Protein AF-A0A7X2MWB9-F1 (afdb_monomer_lite)

pLDDT: mean 79.35, std 17.2, range [29.02, 97.25]

Radius of gyration: 23.03 Å; chains: 1; bounding box: 52×66×53 Å

Foldseek 3Di:
DAADDPVPDQADLVQLPLFDLVLCVVQLKDFGDADPQETEIEHQDPPPVVSQVVSCVSRVGHYDYHYDHSVRSCVQNDKDKDWDWDDDPNFIKIWIWIWGRDSPGTDTDIDIDGPPDDDDPDPDDDDDDDDDLWFLVVLVVCVVVVDQLLCSLVVDQKGKDKDKFFFFDPVQKDKDWDDLVRCVLLVHDSPDTAIWIFGCADPVVNGPRTDDIDMQMFMFGSDPVLSVCSNVVHDSVVSVVVRVVVPTDTSLNSVSVCRSVRGHHPVRSCVSVVVVVD

Structure (mmCIF, N/CA/C/O backbone):
data_AF-A0A7X2MWB9-F1
#
_entry.id   AF-A0A7X2MWB9-F1
#
loop_
_atom_site.group_PDB
_atom_site.id
_atom_site.type_symbol
_atom_site.label_atom_id
_atom_site.label_alt_id
_atom_site.label_comp_id
_atom_site.label_asym_id
_atom_site.label_entity_id
_atom_site.label_seq_id
_atom_site.pdbx_PDB_ins_code
_atom_site.Cartn_x
_atom_site.Cartn_y
_atom_site.Cartn_z
_atom_site.occupancy
_atom_site.B_iso_or_equiv
_atom_site.auth_seq_id
_atom_site.auth_comp_id
_atom_site.auth_asym_id
_atom_site.auth_atom_id
_atom_site.pdbx_PDB_model_num
ATOM 1 N N . MET A 1 1 ? 22.106 24.171 -24.205 1.00 64.31 1 MET A N 1
ATOM 2 C CA . MET A 1 1 ? 21.117 23.804 -23.171 1.00 64.31 1 MET A CA 1
ATOM 3 C C . MET A 1 1 ? 21.306 22.341 -22.847 1.00 64.31 1 MET A C 1
ATOM 5 O O . MET A 1 1 ? 21.599 21.574 -23.757 1.00 64.31 1 MET A O 1
ATOM 9 N N . GLU A 1 2 ? 21.206 21.983 -21.575 1.00 82.69 2 GLU A N 1
ATOM 10 C CA . GLU A 1 2 ? 21.454 20.623 -21.095 1.00 82.69 2 GLU A CA 1
ATOM 11 C C . GLU A 1 2 ? 20.164 19.787 -21.138 1.00 82.69 2 GLU A C 1
ATOM 13 O O . GLU A 1 2 ? 19.068 20.298 -20.892 1.00 82.69 2 GLU A O 1
ATOM 18 N N . GLU A 1 3 ? 20.282 18.505 -21.484 1.00 85.25 3 GLU A N 1
ATOM 19 C CA . GLU A 1 3 ? 19.171 17.547 -21.438 1.00 85.25 3 GLU A CA 1
ATOM 20 C C . GLU A 1 3 ? 19.078 16.924 -20.039 1.00 85.25 3 GLU A C 1
ATOM 22 O O . GLU A 1 3 ? 20.096 16.640 -19.406 1.00 85.25 3 GLU A O 1
ATOM 27 N N . VAL A 1 4 ? 17.856 16.691 -19.554 1.00 84.25 4 VAL A N 1
ATOM 28 C CA . VAL A 1 4 ? 17.600 16.063 -18.253 1.00 84.25 4 VAL A CA 1
ATOM 29 C C . VAL A 1 4 ? 16.614 14.900 -18.371 1.00 84.25 4 VAL A C 1
ATOM 31 O O . VAL A 1 4 ? 15.511 15.028 -18.915 1.00 84.25 4 VAL A O 1
ATOM 34 N N . ASP A 1 5 ? 16.986 13.752 -17.798 1.00 85.06 5 ASP A N 1
ATOM 35 C CA . ASP A 1 5 ? 16.075 12.620 -17.616 1.00 85.06 5 ASP A CA 1
ATOM 36 C C . ASP A 1 5 ? 15.447 12.648 -16.219 1.00 85.06 5 ASP A C 1
ATOM 38 O O . ASP A 1 5 ? 16.019 12.181 -15.231 1.00 85.06 5 ASP A O 1
ATOM 42 N N . LEU A 1 6 ? 14.215 13.151 -16.153 1.00 78.94 6 LEU A N 1
ATOM 43 C CA . LEU A 1 6 ? 13.440 13.251 -14.916 1.00 78.94 6 LEU A CA 1
ATOM 44 C C . LEU A 1 6 ? 13.193 11.897 -14.220 1.00 78.94 6 LEU A C 1
ATOM 46 O O . LEU A 1 6 ? 12.847 11.880 -13.042 1.00 78.94 6 LEU A O 1
ATOM 50 N N . ASN A 1 7 ? 13.370 10.756 -14.899 1.00 74.56 7 ASN A N 1
ATOM 51 C CA . ASN A 1 7 ? 13.168 9.439 -14.284 1.00 74.56 7 ASN A CA 1
ATOM 52 C C . ASN A 1 7 ? 14.347 8.983 -13.411 1.00 74.56 7 ASN A C 1
ATOM 54 O O . ASN A 1 7 ? 14.170 8.092 -12.577 1.00 74.56 7 ASN A O 1
ATOM 58 N N . SER A 1 8 ? 15.540 9.548 -13.617 1.00 74.69 8 SER A N 1
ATOM 59 C CA . SER A 1 8 ? 16.778 9.120 -12.954 1.00 74.69 8 SER A CA 1
ATOM 60 C C . SER A 1 8 ? 17.362 10.148 -11.987 1.00 74.69 8 SER A C 1
ATOM 62 O O . SER A 1 8 ? 18.271 9.811 -11.229 1.00 74.69 8 SER A O 1
ATOM 64 N N . ILE A 1 9 ? 16.871 11.390 -11.996 1.00 77.25 9 ILE A N 1
ATOM 65 C CA . ILE A 1 9 ? 17.397 12.442 -11.121 1.00 77.25 9 ILE A CA 1
ATOM 66 C C . ILE A 1 9 ? 16.842 12.361 -9.698 1.00 77.25 9 ILE A C 1
ATOM 68 O O . ILE A 1 9 ? 15.727 11.902 -9.444 1.00 77.25 9 ILE A O 1
ATOM 72 N N . LYS A 1 10 ? 17.625 12.889 -8.757 1.00 69.06 10 LYS A N 1
ATOM 73 C CA . LYS A 1 10 ? 17.191 13.134 -7.384 1.00 69.06 10 LYS A CA 1
ATOM 74 C C . LYS A 1 10 ? 16.729 14.586 -7.268 1.00 69.06 10 LYS A C 1
ATOM 76 O O . LYS A 1 10 ? 17.548 15.492 -7.358 1.00 69.06 10 LYS A O 1
ATOM 81 N N . PHE A 1 11 ? 15.433 14.785 -7.065 1.00 77.12 11 PHE A N 1
ATOM 82 C CA . PHE A 1 11 ? 14.839 16.112 -6.907 1.00 77.12 11 PHE A CA 1
ATOM 83 C C . PHE A 1 11 ? 15.276 16.750 -5.582 1.00 77.12 11 PHE A C 1
ATOM 85 O O . PHE A 1 11 ? 15.239 16.090 -4.535 1.00 77.12 11 PHE A O 1
ATOM 92 N N . ASP A 1 12 ? 15.659 18.029 -5.609 1.00 72.88 12 ASP A N 1
ATOM 93 C CA . ASP A 1 12 ? 15.879 18.784 -4.374 1.00 72.88 12 ASP A CA 1
ATOM 94 C C . ASP A 1 12 ? 14.530 19.148 -3.742 1.00 72.88 12 ASP A C 1
ATOM 96 O O . ASP A 1 12 ? 13.684 19.802 -4.349 1.00 72.88 12 ASP A O 1
ATOM 100 N N . ARG A 1 13 ? 14.343 18.742 -2.483 1.00 58.34 13 ARG A N 1
ATOM 101 C CA . ARG A 1 13 ? 13.108 18.939 -1.714 1.00 58.34 13 ARG A CA 1
ATOM 102 C C . ARG A 1 13 ? 12.706 20.407 -1.579 1.00 58.34 13 ARG A C 1
ATOM 104 O O . ARG A 1 13 ? 11.522 20.675 -1.406 1.00 58.34 13 ARG A O 1
ATOM 111 N N . LYS A 1 14 ? 13.658 21.344 -1.647 1.00 61.09 14 LYS A N 1
ATOM 112 C CA . LYS A 1 14 ? 13.396 22.785 -1.474 1.00 61.09 14 LYS A CA 1
ATOM 113 C C . LYS A 1 14 ? 12.724 23.439 -2.686 1.00 61.09 14 LYS A C 1
ATOM 115 O O . LYS A 1 14 ? 12.052 24.448 -2.532 1.00 61.09 14 LYS A O 1
ATOM 120 N N . VAL A 1 15 ? 12.871 22.846 -3.868 1.00 68.88 15 VAL A N 1
ATOM 121 C CA . VAL A 1 15 ? 12.412 23.387 -5.165 1.00 68.88 15 VAL A CA 1
ATOM 122 C C . VAL A 1 15 ? 10.926 23.175 -5.400 1.00 68.88 15 VAL A C 1
ATOM 124 O O . VAL A 1 15 ? 10.259 23.899 -6.132 1.00 68.88 15 VAL A O 1
ATOM 127 N N . ILE A 1 16 ? 10.431 22.120 -4.772 1.00 56.75 16 ILE A N 1
ATOM 128 C CA . ILE A 1 16 ? 9.242 21.373 -5.148 1.00 56.75 16 ILE A CA 1
ATOM 129 C C . ILE A 1 16 ? 7.942 22.155 -4.835 1.00 56.75 16 ILE A C 1
ATOM 131 O O . ILE A 1 16 ? 6.876 21.797 -5.321 1.00 56.75 16 ILE A O 1
ATOM 135 N N . GLY A 1 17 ? 8.035 23.276 -4.109 1.00 63.34 17 GLY A N 1
ATOM 136 C CA . GLY A 1 17 ? 6.946 24.242 -3.898 1.00 63.34 17 GLY A CA 1
ATOM 137 C C . GLY A 1 17 ? 7.250 25.670 -4.363 1.00 63.34 17 GLY A C 1
ATOM 138 O O . GLY A 1 17 ? 6.464 26.565 -4.070 1.00 63.34 17 GLY A O 1
ATOM 139 N N . LEU A 1 18 ? 8.380 25.901 -5.045 1.00 77.56 18 LEU A N 1
ATOM 140 C CA . LEU A 1 18 ? 8.746 27.238 -5.523 1.00 77.56 18 LEU A CA 1
ATOM 141 C C . LEU A 1 18 ? 7.916 27.643 -6.742 1.00 77.56 18 LEU A C 1
ATOM 143 O O . LEU A 1 18 ? 7.543 28.804 -6.842 1.00 77.56 18 LEU A O 1
ATOM 147 N N . VAL A 1 19 ? 7.590 26.697 -7.634 1.00 82.56 19 VAL A N 1
ATOM 148 C CA . VAL A 1 19 ? 6.782 26.952 -8.838 1.00 82.56 19 VAL A CA 1
ATOM 149 C C . VAL A 1 19 ? 5.325 26.510 -8.624 1.00 82.56 19 VAL A C 1
ATOM 151 O O . VAL A 1 19 ? 5.089 25.340 -8.313 1.00 82.56 19 VAL A O 1
ATOM 154 N N . PRO A 1 20 ? 4.331 27.399 -8.812 1.00 79.00 20 PRO A N 1
ATOM 155 C CA . PRO A 1 20 ? 2.912 27.049 -8.741 1.00 79.00 20 PRO A CA 1
ATOM 156 C C . PRO A 1 20 ? 2.469 25.984 -9.761 1.00 79.00 20 PRO A C 1
ATOM 158 O O . PRO A 1 20 ? 2.810 26.057 -10.942 1.00 79.00 20 PRO A O 1
ATOM 161 N N . GLN A 1 21 ? 1.623 25.038 -9.329 1.00 74.44 21 GLN A N 1
ATOM 162 C CA . GLN A 1 21 ? 1.159 23.907 -10.155 1.00 74.44 21 GLN A CA 1
ATOM 163 C C . GLN A 1 21 ? 0.464 24.341 -11.454 1.00 74.44 21 GLN A C 1
ATOM 165 O O . GLN A 1 21 ? 0.667 23.738 -12.500 1.00 74.44 21 GLN A O 1
ATOM 170 N N . ASN A 1 22 ? -0.322 25.416 -11.416 1.00 74.94 22 ASN A N 1
ATOM 171 C CA . ASN A 1 22 ? -1.004 25.941 -12.597 1.00 74.94 22 ASN A CA 1
ATOM 172 C C . ASN A 1 22 ? -0.027 26.401 -13.693 1.00 74.94 22 ASN A C 1
ATOM 174 O O . ASN A 1 22 ? -0.377 26.329 -14.868 1.00 74.94 22 ASN A O 1
ATOM 178 N N . LEU A 1 23 ? 1.179 26.861 -13.335 1.00 82.94 23 LEU A N 1
ATOM 179 C CA . LEU A 1 23 ? 2.224 27.203 -14.305 1.00 82.94 23 LEU A CA 1
ATOM 180 C C . LEU A 1 23 ? 2.912 25.946 -14.846 1.00 82.94 23 LEU A C 1
ATOM 182 O O . LEU A 1 23 ? 3.153 25.870 -16.049 1.00 82.94 23 LEU A O 1
ATOM 186 N N . CYS A 1 24 ? 3.147 24.946 -13.990 1.00 82.94 24 CYS A N 1
ATOM 187 C CA . CYS A 1 24 ? 3.648 23.632 -14.405 1.00 82.94 24 CYS A CA 1
ATOM 188 C C . CYS A 1 24 ? 2.727 22.977 -15.446 1.00 82.94 24 CYS A C 1
ATOM 190 O O . CYS A 1 24 ? 3.207 22.480 -16.464 1.00 82.94 24 CYS A O 1
ATOM 192 N N . ASP A 1 25 ? 1.410 23.040 -15.229 1.00 80.19 25 ASP A N 1
ATOM 193 C CA . ASP A 1 25 ? 0.406 22.482 -16.139 1.00 80.19 25 ASP A CA 1
ATOM 194 C C . ASP A 1 25 ? 0.278 23.310 -17.428 1.00 80.19 25 ASP A C 1
ATOM 196 O O . ASP A 1 25 ? 0.246 22.751 -18.523 1.00 80.19 25 ASP A O 1
ATOM 200 N N . LYS A 1 26 ? 0.228 24.648 -17.311 1.00 82.81 26 LYS A N 1
ATOM 201 C CA . LYS A 1 26 ? 0.064 25.565 -18.454 1.00 82.81 26 LYS A CA 1
ATOM 202 C C . LYS A 1 26 ? 1.232 25.480 -19.433 1.00 82.81 26 LYS A C 1
ATOM 204 O O . LYS A 1 26 ? 1.012 25.535 -20.640 1.00 82.81 26 LYS A O 1
ATOM 209 N N . TYR A 1 27 ? 2.453 25.389 -18.912 1.00 88.38 27 TYR A N 1
ATOM 210 C CA . TYR A 1 27 ? 3.671 25.439 -19.717 1.00 88.38 27 TYR A CA 1
ATOM 211 C C . TYR A 1 27 ? 4.341 24.082 -19.922 1.00 88.38 27 TYR A C 1
ATOM 213 O O . TYR A 1 27 ? 5.358 24.016 -20.607 1.00 88.38 27 TYR A O 1
ATOM 221 N N . GLU A 1 28 ? 3.767 23.010 -19.371 1.00 86.88 28 GLU A N 1
ATOM 222 C CA . GLU A 1 28 ? 4.357 21.669 -19.375 1.00 86.88 28 GLU A CA 1
ATOM 223 C C . GLU A 1 28 ? 5.817 21.712 -18.882 1.00 86.88 28 GLU A C 1
ATOM 225 O O . GLU A 1 28 ? 6.754 21.319 -19.583 1.00 86.88 28 GLU A O 1
ATOM 230 N N . VAL A 1 29 ? 6.006 22.227 -17.663 1.00 89.06 29 VAL A N 1
ATOM 231 C CA . VAL A 1 29 ? 7.324 22.389 -17.030 1.00 89.06 29 VAL A CA 1
ATOM 232 C C . VAL A 1 29 ? 7.381 21.731 -15.657 1.00 89.06 29 VAL A C 1
ATOM 234 O O . VAL A 1 29 ? 6.376 21.652 -14.955 1.00 89.06 29 VAL A O 1
ATOM 237 N N . VAL A 1 30 ? 8.564 21.257 -15.258 1.00 88.88 30 VAL A N 1
ATOM 238 C CA . VAL A 1 30 ? 8.783 20.610 -13.954 1.00 88.88 30 VAL A CA 1
ATOM 239 C C . VAL A 1 30 ? 10.080 21.122 -13.327 1.00 88.88 30 VAL A C 1
ATOM 241 O O . VAL A 1 30 ? 11.155 20.905 -13.895 1.00 88.88 30 VAL A O 1
ATOM 244 N N . PRO A 1 31 ? 10.035 21.784 -12.159 1.00 88.94 31 PRO A N 1
ATOM 245 C CA . PRO A 1 31 ? 11.245 22.232 -11.485 1.00 88.94 31 PRO A CA 1
ATOM 246 C C . PRO A 1 31 ? 11.890 21.057 -10.735 1.00 88.94 31 PRO A C 1
ATOM 248 O O . PRO A 1 31 ? 11.189 20.229 -10.148 1.00 88.94 31 PRO A O 1
ATOM 251 N N . PHE A 1 32 ? 13.222 20.951 -10.762 1.00 87.56 32 PHE A N 1
ATOM 252 C CA . PHE A 1 32 ? 13.899 19.769 -10.206 1.00 87.56 32 PHE A CA 1
ATOM 253 C C . PHE A 1 32 ? 15.096 20.034 -9.286 1.00 87.56 32 PHE A C 1
ATOM 255 O O . PHE A 1 32 ? 15.422 19.173 -8.464 1.00 87.56 32 PHE A O 1
ATOM 262 N N . ALA A 1 33 ? 15.732 21.202 -9.372 1.00 87.06 33 ALA A N 1
ATOM 263 C CA . ALA A 1 33 ? 16.839 21.598 -8.498 1.00 87.06 33 ALA A CA 1
ATOM 264 C C . ALA A 1 33 ? 16.850 23.120 -8.279 1.00 87.06 33 ALA A C 1
ATOM 266 O O . ALA A 1 33 ? 16.334 23.866 -9.111 1.00 87.06 33 ALA A O 1
ATOM 267 N N . PHE A 1 34 ? 17.401 23.573 -7.149 1.00 86.50 34 PHE A N 1
ATOM 268 C CA . PHE A 1 34 ? 17.538 24.989 -6.804 1.00 86.50 34 PHE A CA 1
ATOM 269 C C . PHE A 1 34 ? 18.953 25.203 -6.299 1.00 86.50 34 PHE A C 1
ATOM 271 O O . PHE A 1 34 ? 19.344 24.671 -5.262 1.00 86.50 34 PHE A O 1
ATOM 278 N N . GLU A 1 35 ? 19.731 25.962 -7.053 1.00 85.50 35 GLU A N 1
ATOM 279 C CA . GLU A 1 35 ? 21.139 26.208 -6.769 1.00 85.50 35 GLU A CA 1
ATOM 280 C C . GLU A 1 35 ? 21.449 27.658 -7.130 1.00 85.50 35 GLU A C 1
ATOM 282 O O . GLU A 1 35 ? 20.964 28.160 -8.137 1.00 85.50 35 GLU A O 1
ATOM 287 N N . ASN A 1 36 ? 22.256 28.336 -6.310 1.00 82.31 36 ASN A N 1
ATOM 288 C CA . ASN A 1 36 ? 22.726 29.703 -6.572 1.00 82.31 36 ASN A CA 1
ATOM 289 C C . ASN A 1 36 ? 21.617 30.735 -6.860 1.00 82.31 36 ASN A C 1
ATOM 291 O O . ASN A 1 36 ? 21.814 31.638 -7.661 1.00 82.31 36 ASN A O 1
ATOM 295 N N . ASN A 1 37 ? 20.474 30.632 -6.170 1.00 84.38 37 ASN A N 1
ATOM 296 C CA . ASN A 1 37 ? 19.305 31.500 -6.371 1.00 84.38 37 ASN A CA 1
ATOM 297 C C . ASN A 1 37 ? 18.601 31.330 -7.733 1.00 84.38 37 ASN A C 1
ATOM 299 O O . ASN A 1 37 ? 17.790 32.175 -8.120 1.00 84.38 37 ASN A O 1
ATOM 303 N N . SER A 1 38 ? 18.864 30.212 -8.415 1.00 88.44 38 SER A N 1
ATOM 304 C CA . SER A 1 38 ? 18.248 29.866 -9.690 1.00 88.44 38 SER A CA 1
ATOM 305 C C . SER A 1 38 ? 17.528 28.511 -9.607 1.00 88.44 38 SER A C 1
ATOM 307 O O . SER A 1 38 ? 18.007 27.558 -8.984 1.00 88.44 38 SER A O 1
ATOM 309 N N . ILE A 1 39 ? 16.361 28.403 -10.243 1.00 91.12 39 ILE A N 1
ATOM 310 C CA . ILE A 1 39 ? 15.582 27.166 -10.371 1.00 91.12 39 ILE A CA 1
ATOM 311 C C . ILE A 1 39 ? 15.971 26.475 -11.676 1.00 91.12 39 ILE A C 1
ATOM 313 O O . ILE A 1 39 ? 15.810 27.034 -12.760 1.00 91.12 39 ILE A O 1
ATOM 317 N N . LYS A 1 40 ? 16.420 25.221 -11.588 1.00 92.56 40 LYS A N 1
ATOM 318 C CA . LYS A 1 40 ? 16.580 24.355 -12.760 1.00 92.56 40 LYS A CA 1
ATOM 319 C C . LYS A 1 40 ? 15.216 23.786 -13.147 1.00 92.56 40 LYS A C 1
ATOM 321 O O . LYS A 1 40 ? 14.589 23.067 -12.359 1.00 92.56 40 LYS A O 1
ATOM 326 N N . LEU A 1 41 ? 14.757 24.126 -14.348 1.00 91.12 41 LEU A N 1
ATOM 327 C CA . LEU A 1 41 ? 13.408 23.851 -14.838 1.00 91.12 41 LEU A CA 1
ATOM 328 C C . LEU A 1 41 ? 13.467 22.946 -16.069 1.00 91.12 41 LEU A C 1
ATOM 330 O O . LEU A 1 41 ? 14.058 23.310 -17.079 1.00 91.12 41 LEU A O 1
ATOM 334 N N . ALA A 1 42 ? 12.851 21.769 -15.999 1.00 92.44 42 ALA A N 1
ATOM 335 C CA . ALA A 1 42 ? 12.721 20.883 -17.148 1.00 92.44 42 ALA A CA 1
ATOM 336 C C . ALA A 1 42 ? 11.525 21.299 -18.010 1.00 92.44 42 ALA A C 1
ATOM 338 O O . ALA A 1 42 ? 10.425 21.480 -17.489 1.00 92.44 42 ALA A O 1
ATOM 339 N N . MET A 1 43 ? 11.739 21.420 -19.318 1.00 92.44 43 MET A N 1
ATOM 340 C CA . MET A 1 43 ? 10.768 21.938 -20.281 1.00 92.44 43 MET A CA 1
ATOM 341 C C . MET A 1 43 ? 10.773 21.104 -21.565 1.00 92.44 43 MET A C 1
ATOM 343 O O . MET A 1 43 ? 11.808 20.565 -21.966 1.00 92.44 43 MET A O 1
ATOM 347 N N . ALA A 1 44 ? 9.612 21.007 -22.217 1.00 87.06 44 ALA A N 1
ATOM 348 C CA . ALA A 1 44 ? 9.491 20.359 -23.523 1.00 87.06 44 ALA A CA 1
ATOM 349 C C . ALA A 1 44 ? 10.087 21.221 -24.645 1.00 87.06 44 ALA A C 1
ATOM 351 O O . ALA A 1 44 ? 10.723 20.696 -25.558 1.00 87.06 44 ALA A O 1
ATOM 352 N N . ASP A 1 45 ? 9.888 22.536 -24.545 1.00 86.31 45 ASP A N 1
ATOM 353 C CA . ASP A 1 45 ? 10.451 23.539 -25.441 1.00 86.31 45 ASP A CA 1
ATOM 354 C C . ASP A 1 45 ? 11.218 24.590 -24.619 1.00 86.31 45 ASP A C 1
ATOM 356 O O . ASP A 1 45 ? 10.596 25.415 -23.944 1.00 86.31 45 ASP A O 1
ATOM 360 N N . PRO A 1 46 ? 12.561 24.573 -24.639 1.00 83.94 46 PRO A N 1
ATOM 361 C CA . PRO A 1 46 ? 13.375 25.531 -23.899 1.00 83.94 46 PRO A CA 1
ATOM 362 C C . PRO A 1 46 ? 13.433 26.918 -24.566 1.00 83.94 46 PRO A C 1
ATOM 364 O O . PRO A 1 46 ? 13.998 27.840 -23.984 1.00 83.94 46 PRO A O 1
ATOM 367 N N . LEU A 1 47 ? 12.897 27.076 -25.786 1.00 85.44 47 LEU A N 1
ATOM 368 C CA . LEU A 1 47 ? 12.793 28.367 -26.477 1.00 85.44 47 LEU A CA 1
ATOM 369 C C . LEU A 1 47 ? 11.515 29.125 -26.096 1.00 85.44 47 LEU A C 1
ATOM 371 O O . LEU A 1 47 ? 11.308 30.257 -26.537 1.00 85.44 47 LEU A O 1
ATOM 375 N N . ASN A 1 48 ? 10.661 28.527 -25.262 1.00 87.50 48 ASN A N 1
ATOM 376 C CA . ASN A 1 48 ? 9.452 29.160 -24.766 1.00 87.50 48 ASN A CA 1
ATOM 377 C C . ASN A 1 48 ? 9.783 30.213 -23.694 1.00 87.50 48 ASN A C 1
ATOM 379 O O . ASN A 1 48 ? 9.736 29.947 -22.492 1.00 87.50 48 ASN A O 1
ATOM 383 N N . ILE A 1 49 ? 10.105 31.425 -24.152 1.00 86.31 49 ILE A N 1
ATOM 384 C CA . ILE A 1 49 ? 10.467 32.559 -23.294 1.00 86.31 49 ILE A CA 1
ATOM 385 C C . ILE A 1 49 ? 9.348 32.948 -22.319 1.00 86.31 49 ILE A C 1
ATOM 387 O O . ILE A 1 49 ? 9.633 33.271 -21.174 1.00 86.31 49 ILE A O 1
ATOM 391 N N . TYR A 1 50 ? 8.075 32.808 -22.708 1.00 91.25 50 TYR A N 1
ATOM 392 C CA . TYR A 1 50 ? 6.939 33.100 -21.826 1.00 91.25 50 TYR A CA 1
ATOM 393 C C . TYR A 1 50 ? 6.884 32.170 -20.615 1.00 91.25 50 TYR A C 1
ATOM 395 O O . TYR A 1 50 ? 6.537 32.598 -19.521 1.00 91.25 50 TYR A O 1
ATOM 403 N N . ALA A 1 51 ? 7.228 30.895 -20.797 1.00 88.56 51 ALA A N 1
ATOM 404 C CA . ALA A 1 51 ? 7.265 29.939 -19.700 1.00 88.56 51 ALA A CA 1
ATOM 405 C C . ALA A 1 51 ? 8.411 30.239 -18.721 1.00 88.56 51 ALA A C 1
ATOM 407 O O . ALA A 1 51 ? 8.235 30.102 -17.513 1.00 88.56 51 ALA A O 1
ATOM 408 N N . ILE A 1 52 ? 9.565 30.671 -19.234 1.00 91.31 52 ILE A N 1
ATOM 409 C CA . ILE A 1 52 ? 10.714 31.084 -18.419 1.00 91.31 52 ILE A CA 1
ATOM 410 C C . ILE A 1 52 ? 10.366 32.358 -17.641 1.00 91.31 52 ILE A C 1
ATOM 412 O O . ILE A 1 52 ? 10.521 32.379 -16.421 1.00 91.31 52 ILE A O 1
ATOM 416 N N . ASP A 1 53 ? 9.835 33.374 -18.320 1.00 91.81 53 ASP A N 1
ATOM 417 C CA . ASP A 1 53 ? 9.515 34.674 -17.730 1.00 91.81 53 ASP A CA 1
ATOM 418 C C . ASP A 1 53 ? 8.380 34.582 -16.703 1.00 91.81 53 ASP A C 1
ATOM 420 O O . ASP A 1 53 ? 8.520 35.087 -15.590 1.00 91.81 53 ASP A O 1
ATOM 424 N N . ASP A 1 54 ? 7.277 33.892 -17.012 1.00 92.50 54 ASP A N 1
ATOM 425 C CA . ASP A 1 54 ? 6.151 33.753 -16.078 1.00 92.50 54 ASP A CA 1
ATOM 426 C C . ASP A 1 54 ? 6.561 33.009 -14.801 1.00 92.50 54 ASP A C 1
ATOM 428 O O . ASP A 1 54 ? 6.145 33.372 -13.696 1.00 92.50 54 ASP A O 1
ATOM 432 N N . VAL A 1 55 ? 7.388 31.966 -14.936 1.00 89.56 55 VAL A N 1
ATOM 433 C CA . VAL A 1 55 ? 7.914 31.226 -13.785 1.00 89.56 55 VAL A CA 1
ATOM 434 C C . VAL A 1 55 ? 8.920 32.089 -13.020 1.00 89.56 55 VAL A C 1
ATOM 436 O O . VAL A 1 55 ? 8.844 32.146 -11.793 1.00 89.56 55 VAL A O 1
ATOM 439 N N . ALA A 1 56 ? 9.806 32.824 -13.693 1.00 91.19 56 ALA A N 1
ATOM 440 C CA . ALA A 1 56 ? 10.743 33.738 -13.038 1.00 91.19 56 ALA A CA 1
ATOM 441 C C . ALA A 1 56 ? 10.011 34.824 -12.230 1.00 91.19 56 ALA A C 1
ATOM 443 O O . ALA A 1 56 ? 10.304 35.028 -11.054 1.00 91.19 56 ALA A O 1
ATOM 444 N N . ILE A 1 57 ? 9.002 35.468 -12.823 1.00 90.69 57 ILE A N 1
ATOM 445 C CA . ILE A 1 57 ? 8.192 36.516 -12.186 1.00 90.69 57 ILE A CA 1
ATOM 446 C C . ILE A 1 57 ? 7.416 35.956 -10.995 1.00 90.69 57 ILE A C 1
ATOM 448 O O . ILE A 1 57 ? 7.415 36.554 -9.920 1.00 90.69 57 ILE A O 1
ATOM 452 N N . SER A 1 58 ? 6.752 34.810 -11.170 1.00 89.62 58 SER A N 1
ATOM 453 C CA . SER A 1 58 ? 5.930 34.229 -10.108 1.00 89.62 58 SER A CA 1
ATOM 454 C C . SER A 1 58 ? 6.759 33.739 -8.926 1.00 89.62 58 SER A C 1
ATOM 456 O O . SER A 1 58 ? 6.253 33.733 -7.804 1.00 89.62 58 SER A O 1
ATOM 458 N N . THR A 1 59 ? 7.978 33.261 -9.174 1.00 85.50 59 THR A N 1
ATOM 459 C CA . THR A 1 59 ? 8.821 32.656 -8.137 1.00 85.50 59 THR A CA 1
ATOM 460 C C . THR A 1 59 ? 9.846 33.624 -7.551 1.00 85.50 59 THR A C 1
ATOM 462 O O . THR A 1 59 ? 10.285 33.425 -6.423 1.00 85.50 59 THR A O 1
ATOM 465 N N . GLY A 1 60 ? 10.201 34.688 -8.277 1.00 87.56 60 GLY A N 1
ATOM 466 C CA . GLY A 1 60 ? 11.240 35.646 -7.896 1.00 87.56 60 GLY A CA 1
ATOM 467 C C . GLY A 1 60 ? 12.672 35.134 -8.093 1.00 87.56 60 GLY A C 1
ATOM 468 O O . GLY A 1 60 ? 13.608 35.772 -7.611 1.00 87.56 60 GLY A O 1
ATOM 469 N N . PHE A 1 61 ? 12.856 33.998 -8.773 1.00 91.00 61 PHE A N 1
ATOM 470 C CA . PHE A 1 61 ? 14.157 33.363 -8.991 1.00 91.00 61 PHE A CA 1
ATOM 471 C C . PHE A 1 61 ? 14.540 33.342 -10.468 1.00 91.00 61 PHE A C 1
ATOM 473 O O . PHE A 1 61 ? 13.689 33.359 -11.356 1.00 91.00 61 PHE A O 1
ATOM 480 N N . GLU A 1 62 ? 15.842 33.258 -10.731 1.00 90.88 62 GLU A N 1
ATOM 481 C CA . GLU A 1 62 ? 16.346 33.061 -12.088 1.00 90.88 62 GLU A CA 1
ATOM 482 C C . GLU A 1 62 ? 16.049 31.630 -12.558 1.00 90.88 62 GLU A C 1
ATOM 484 O O . GLU A 1 62 ? 16.148 30.682 -11.780 1.00 90.88 62 GLU A O 1
ATOM 489 N N . ILE A 1 63 ? 15.684 31.442 -13.824 1.00 92.69 63 ILE A N 1
ATOM 490 C CA . ILE A 1 63 ? 15.302 30.129 -14.353 1.00 92.69 63 ILE A CA 1
ATOM 491 C C . ILE A 1 63 ? 16.386 29.611 -15.291 1.00 92.69 63 ILE A C 1
ATOM 493 O O . ILE A 1 63 ? 16.731 30.251 -16.280 1.00 92.69 63 ILE A O 1
ATOM 497 N N . VAL A 1 64 ? 16.890 28.412 -15.001 1.00 92.44 64 VAL A N 1
ATOM 498 C CA . VAL A 1 64 ? 17.843 27.694 -15.852 1.00 92.44 64 VAL A CA 1
ATOM 499 C C . VAL A 1 64 ? 17.086 26.583 -16.588 1.00 92.44 64 VAL A C 1
ATOM 501 O O . VAL A 1 64 ? 16.705 25.594 -15.951 1.00 92.44 64 VAL A O 1
ATOM 504 N N . PRO A 1 65 ? 16.831 26.715 -17.904 1.00 91.38 65 PRO A N 1
ATOM 505 C CA . PRO A 1 65 ? 16.036 25.747 -18.648 1.00 91.38 65 PRO A CA 1
ATOM 506 C C . PRO A 1 65 ? 16.845 24.497 -19.016 1.00 91.38 65 PRO A C 1
ATOM 508 O O . PRO A 1 65 ? 17.974 24.572 -19.508 1.00 91.38 65 PRO A O 1
ATOM 511 N N . PHE A 1 66 ? 16.218 23.339 -18.836 1.00 93.12 66 PHE A N 1
ATOM 512 C CA . PHE A 1 66 ? 16.699 22.026 -19.251 1.00 93.12 66 PHE A CA 1
ATOM 513 C C . PHE A 1 66 ? 15.685 21.371 -20.179 1.00 93.12 66 PHE A C 1
ATOM 515 O O . PHE A 1 66 ? 14.475 21.502 -19.998 1.00 93.12 66 PHE A O 1
ATOM 522 N N . ILE A 1 67 ? 16.175 20.615 -21.154 1.00 91.94 67 ILE A N 1
ATOM 523 C CA . ILE A 1 67 ? 15.323 19.952 -22.141 1.00 91.94 67 ILE A CA 1
ATOM 524 C C . ILE A 1 67 ? 14.921 18.578 -21.617 1.00 91.94 67 ILE A C 1
ATOM 526 O O . ILE A 1 67 ? 15.771 17.792 -21.202 1.00 91.94 67 ILE A O 1
ATOM 530 N N . SER A 1 68 ? 13.629 18.260 -21.667 1.00 89.69 68 SER A N 1
ATOM 531 C CA . SER A 1 68 ? 13.139 16.902 -21.437 1.00 89.69 68 SER A CA 1
ATOM 532 C C . SER A 1 68 ? 11.981 16.574 -22.373 1.00 89.69 68 SER A C 1
ATOM 534 O O . SER A 1 68 ? 11.296 17.449 -22.896 1.00 89.69 68 SER A O 1
ATOM 536 N N . LYS A 1 69 ? 11.732 15.285 -22.607 1.00 87.38 69 LYS A N 1
ATOM 537 C CA . LYS A 1 69 ? 10.655 14.862 -23.511 1.00 87.38 69 LYS A CA 1
ATOM 538 C C . LYS A 1 69 ? 9.298 15.253 -22.926 1.00 87.38 69 LYS A C 1
ATOM 540 O O . LYS A 1 69 ? 8.999 14.890 -21.789 1.00 87.38 69 LYS A O 1
ATOM 545 N N . ALA A 1 70 ? 8.425 15.851 -23.739 1.00 82.62 70 ALA A N 1
ATOM 546 C CA . ALA A 1 70 ? 7.058 16.207 -23.338 1.00 82.62 70 ALA A CA 1
ATOM 547 C C . ALA A 1 70 ? 6.294 15.019 -22.720 1.00 82.62 70 ALA A C 1
ATOM 549 O O . ALA A 1 70 ? 5.598 15.160 -21.722 1.00 82.62 70 ALA A O 1
ATOM 550 N N . SER A 1 71 ? 6.487 13.803 -23.247 1.00 77.38 71 SER A N 1
ATOM 551 C CA . SER A 1 71 ? 5.886 12.578 -22.701 1.00 77.38 71 SER A CA 1
ATOM 552 C C . SER A 1 71 ? 6.399 12.190 -21.310 1.00 77.38 71 SER A C 1
ATOM 554 O O . SER A 1 71 ? 5.725 11.455 -20.596 1.00 77.38 71 SER A O 1
ATOM 556 N N . VAL A 1 72 ? 7.621 12.595 -20.956 1.00 78.75 72 VAL A N 1
ATOM 557 C CA . VAL A 1 72 ? 8.203 12.374 -19.628 1.00 78.75 72 VAL A CA 1
ATOM 558 C C . VAL A 1 72 ? 7.649 13.422 -18.678 1.00 78.75 72 VAL A C 1
ATOM 560 O O . VAL A 1 72 ? 7.059 13.035 -17.681 1.00 78.75 72 VAL A O 1
ATOM 563 N N . ILE A 1 73 ? 7.716 14.704 -19.041 1.00 80.75 73 ILE A N 1
ATOM 564 C CA . ILE A 1 73 ? 7.134 15.819 -18.278 1.00 80.75 73 ILE A CA 1
ATOM 565 C C . ILE A 1 73 ? 5.656 15.545 -17.959 1.00 80.75 73 ILE A C 1
ATOM 567 O O . ILE A 1 73 ? 5.268 15.581 -16.794 1.00 80.75 73 ILE A O 1
ATOM 571 N N . LYS A 1 74 ? 4.857 15.128 -18.956 1.00 74.62 74 LYS A N 1
ATOM 572 C CA . LYS A 1 74 ? 3.433 14.772 -18.800 1.00 74.62 74 LYS A CA 1
ATOM 573 C C . LYS A 1 74 ? 3.150 13.723 -17.730 1.00 74.62 74 LYS A C 1
ATOM 575 O O . LYS A 1 74 ? 2.098 13.777 -17.104 1.00 74.62 74 LYS A O 1
ATOM 580 N N . LYS A 1 75 ? 4.070 12.786 -17.478 1.00 70.50 75 LYS A N 1
ATOM 581 C CA . LYS A 1 75 ? 3.905 11.777 -16.414 1.00 70.50 75 LYS A CA 1
ATOM 582 C C . LYS A 1 75 ? 3.996 12.368 -15.011 1.00 70.50 75 LYS A C 1
ATOM 584 O O . LYS A 1 75 ? 3.482 11.755 -14.083 1.00 70.50 75 LYS A O 1
ATOM 589 N N . PHE A 1 76 ? 4.671 13.502 -14.865 1.00 67.94 76 PHE A N 1
ATOM 590 C CA . PHE A 1 76 ? 4.851 14.182 -13.587 1.00 67.94 76 PHE A CA 1
ATOM 591 C C . PHE A 1 76 ? 3.787 15.266 -13.343 1.00 67.94 76 PHE A C 1
ATOM 593 O O . PHE A 1 76 ? 3.610 15.654 -12.194 1.00 67.94 76 PHE A O 1
ATOM 600 N N . ILE A 1 77 ? 3.054 15.702 -14.381 1.00 64.00 77 ILE A N 1
ATOM 601 C CA . ILE A 1 77 ? 1.969 16.702 -14.279 1.00 64.00 77 ILE A CA 1
ATOM 602 C C . ILE A 1 77 ? 0.547 16.102 -14.365 1.00 64.00 77 ILE A C 1
ATOM 604 O O . ILE A 1 77 ? -0.364 16.623 -13.730 1.00 64.00 77 ILE A O 1
ATOM 608 N N . ASN A 1 78 ? 0.320 14.990 -15.085 1.00 54.91 78 ASN A N 1
ATOM 609 C CA . ASN A 1 78 ? -1.042 14.486 -15.339 1.00 54.91 78 ASN A CA 1
ATOM 610 C C . ASN A 1 78 ? -1.553 13.449 -14.310 1.00 54.91 78 ASN A C 1
ATOM 612 O O . ASN A 1 78 ? -0.811 12.532 -13.948 1.00 54.91 78 ASN A O 1
ATOM 616 N N . PRO A 1 79 ? -2.851 13.490 -13.934 1.00 51.00 79 PRO A N 1
ATOM 617 C CA . PRO A 1 79 ? -3.519 12.437 -13.159 1.00 51.00 79 PRO A CA 1
ATOM 618 C C . PRO A 1 79 ? -3.542 11.056 -13.832 1.00 51.00 79 PRO A C 1
ATOM 620 O O . PRO A 1 79 ? -3.669 10.940 -15.050 1.00 51.00 79 PRO A O 1
ATOM 623 N N . GLN A 1 80 ? -3.488 9.999 -13.017 1.00 53.12 80 GLN A N 1
ATOM 624 C CA . GLN A 1 80 ? -3.725 8.604 -13.395 1.00 53.12 80 GLN A CA 1
ATOM 625 C C . GLN A 1 80 ? -5.091 8.135 -12.868 1.00 53.12 80 GLN A C 1
ATOM 627 O O . GLN A 1 80 ? -5.277 7.974 -11.665 1.00 53.12 80 GLN A O 1
ATOM 632 N N . ASP A 1 81 ? -6.044 7.879 -13.765 1.00 47.88 81 ASP A N 1
ATOM 633 C CA . ASP A 1 81 ? -7.399 7.429 -13.417 1.00 47.88 81 ASP A CA 1
ATOM 634 C C . ASP A 1 81 ? -7.575 5.905 -13.587 1.00 47.88 81 ASP A C 1
ATOM 636 O O . ASP A 1 81 ? -7.053 5.303 -14.527 1.00 47.88 81 ASP A O 1
ATOM 640 N N . GLY A 1 82 ? -8.353 5.267 -12.704 1.00 49.69 82 GLY A N 1
ATOM 641 C CA . GLY A 1 82 ? -8.636 3.828 -12.701 1.00 49.69 82 GLY A CA 1
ATOM 642 C C . GLY A 1 82 ? -10.030 3.474 -12.163 1.00 49.69 82 GLY A C 1
ATOM 643 O O . GLY A 1 82 ? -10.644 4.231 -11.411 1.00 49.69 82 GLY A O 1
ATOM 644 N N . ARG A 1 83 ? -10.557 2.305 -12.554 1.00 42.59 83 ARG A N 1
ATOM 645 C CA . ARG A 1 83 ? -11.848 1.765 -12.087 1.00 42.59 83 ARG A CA 1
ATOM 646 C C . ARG A 1 83 ? -11.618 0.458 -11.337 1.00 42.59 83 ARG A C 1
ATOM 648 O O . ARG A 1 83 ? -10.974 -0.443 -11.868 1.00 42.59 83 ARG A O 1
ATOM 655 N N . ILE A 1 84 ? -12.156 0.359 -10.129 1.00 51.19 84 ILE A N 1
ATOM 656 C CA . ILE A 1 84 ? -12.031 -0.797 -9.244 1.00 51.19 84 ILE A CA 1
ATOM 657 C C . ILE A 1 84 ? -13.441 -1.259 -8.887 1.00 51.19 84 ILE A C 1
ATOM 659 O O . ILE A 1 84 ? -14.184 -0.528 -8.240 1.00 51.19 84 ILE A O 1
ATOM 663 N N . ILE A 1 85 ? -13.807 -2.470 -9.300 1.00 45.53 85 ILE A N 1
ATOM 664 C CA . ILE A 1 85 ? -15.058 -3.117 -8.893 1.00 45.53 85 ILE A CA 1
ATOM 665 C C . ILE A 1 85 ? -14.686 -4.156 -7.840 1.00 45.53 85 ILE A C 1
ATOM 667 O O . ILE A 1 85 ? -13.887 -5.049 -8.123 1.00 45.53 85 ILE A O 1
ATOM 671 N N . THR A 1 86 ? -15.209 -4.016 -6.624 1.00 46.31 86 THR A N 1
ATOM 672 C CA . THR A 1 86 ? -14.906 -4.930 -5.513 1.00 46.31 86 THR A CA 1
ATOM 673 C C . THR A 1 86 ? -16.149 -5.229 -4.682 1.00 46.31 86 THR A C 1
ATOM 675 O O . THR A 1 86 ? -17.143 -4.508 -4.760 1.00 46.31 86 THR A O 1
ATOM 678 N N . ARG A 1 87 ? -16.110 -6.302 -3.890 1.00 45.81 87 ARG A N 1
ATOM 679 C CA . ARG A 1 87 ? -17.218 -6.727 -3.028 1.00 45.81 87 ARG A CA 1
ATOM 680 C C . ARG A 1 87 ? -16.896 -6.391 -1.574 1.00 45.81 87 ARG A C 1
ATOM 682 O O . ARG A 1 87 ? -15.845 -6.789 -1.081 1.00 45.81 87 ARG A O 1
ATOM 689 N N . VAL A 1 88 ? -17.784 -5.659 -0.904 1.00 47.97 88 VAL A N 1
ATOM 690 C CA . VAL A 1 88 ? -17.674 -5.328 0.526 1.00 47.97 88 VAL A CA 1
ATOM 691 C C . VAL A 1 88 ? -18.921 -5.874 1.219 1.00 47.97 88 VAL A C 1
ATOM 693 O O . VAL A 1 88 ? -20.031 -5.393 0.984 1.00 47.97 88 VAL A O 1
ATOM 696 N N . GLY A 1 89 ? -18.750 -6.930 2.019 1.00 64.69 89 GLY A N 1
ATOM 697 C CA . GLY A 1 89 ? -19.870 -7.751 2.490 1.00 64.69 89 GLY A CA 1
ATOM 698 C C . GLY A 1 89 ? -20.601 -8.419 1.318 1.00 64.69 89 GLY A C 1
ATOM 699 O O . GLY A 1 89 ? -19.965 -8.962 0.415 1.00 64.69 89 GLY A O 1
ATOM 700 N N . ASP A 1 90 ? -21.932 -8.328 1.295 1.00 53.16 90 ASP A N 1
ATOM 701 C CA . ASP A 1 90 ? -22.768 -8.885 0.217 1.00 53.16 90 ASP A CA 1
ATOM 702 C C . ASP A 1 90 ? -22.898 -7.969 -1.015 1.00 53.16 90 ASP A C 1
ATOM 704 O O . ASP A 1 90 ? -23.421 -8.385 -2.055 1.00 53.16 90 ASP A O 1
ATOM 708 N N . ASN A 1 91 ? -22.403 -6.729 -0.933 1.00 44.50 91 ASN A N 1
ATOM 709 C CA . ASN A 1 91 ? -22.648 -5.692 -1.933 1.00 44.50 91 ASN A CA 1
ATOM 710 C C . ASN A 1 91 ? -21.464 -5.497 -2.888 1.00 44.50 91 ASN A C 1
ATOM 712 O O . ASN A 1 91 ? -20.299 -5.501 -2.489 1.00 44.50 91 ASN A O 1
ATOM 716 N N . GLU A 1 92 ? -21.779 -5.295 -4.168 1.00 43.84 92 GLU A N 1
ATOM 717 C CA . GLU A 1 92 ? -20.813 -4.955 -5.215 1.00 43.84 92 GLU A CA 1
ATOM 718 C C . GLU A 1 92 ? -20.676 -3.431 -5.313 1.00 43.84 92 GLU A C 1
ATOM 720 O O . GLU A 1 92 ? -21.664 -2.719 -5.507 1.00 43.84 92 GLU A O 1
ATOM 725 N N . VAL A 1 93 ? -19.449 -2.935 -5.173 1.00 49.97 93 VAL A N 1
ATOM 726 C CA . VAL A 1 93 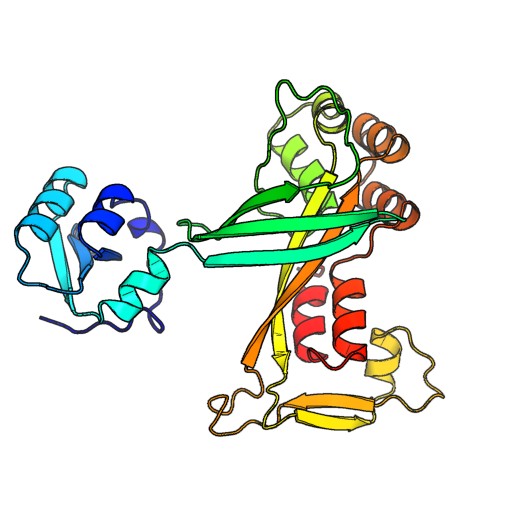? -19.126 -1.510 -5.115 1.00 49.97 93 VAL A CA 1
ATOM 727 C C . VAL A 1 93 ? -18.237 -1.140 -6.301 1.00 49.97 93 VAL A C 1
ATOM 729 O O . VAL A 1 93 ? -17.186 -1.747 -6.517 1.00 49.97 93 VAL A O 1
ATOM 732 N N . ASP A 1 94 ? -18.649 -0.125 -7.066 1.00 50.19 94 ASP A N 1
ATOM 733 C CA . ASP A 1 94 ? -17.880 0.430 -8.184 1.00 50.19 94 ASP A CA 1
ATOM 734 C C . ASP A 1 94 ? -17.166 1.703 -7.724 1.00 50.19 94 ASP A C 1
ATOM 736 O O . ASP A 1 94 ? -17.790 2.722 -7.418 1.00 50.19 94 ASP A O 1
ATOM 740 N N . MET A 1 95 ? -15.842 1.646 -7.649 1.00 50.69 95 MET A N 1
ATOM 741 C CA . MET A 1 95 ? -15.000 2.756 -7.229 1.00 50.69 95 MET A CA 1
ATOM 742 C C . MET A 1 95 ? -14.243 3.308 -8.428 1.00 50.69 95 MET A C 1
ATOM 744 O O . MET A 1 95 ? -13.496 2.600 -9.103 1.00 50.69 95 MET A O 1
ATOM 748 N N . ARG A 1 96 ? -14.388 4.608 -8.673 1.00 56.97 96 ARG A N 1
ATOM 749 C CA . ARG A 1 96 ? -13.490 5.340 -9.567 1.00 56.97 96 ARG A CA 1
ATOM 750 C C . ARG A 1 96 ? -12.412 5.994 -8.734 1.00 56.97 96 ARG A C 1
ATOM 752 O O . ARG A 1 96 ? -12.731 6.710 -7.791 1.00 56.97 96 ARG A O 1
ATOM 759 N N . VAL A 1 97 ? -11.165 5.741 -9.085 1.00 50.84 97 VAL A N 1
ATOM 760 C CA . VAL A 1 97 ? -9.995 6.261 -8.393 1.00 50.84 97 VAL A CA 1
ATOM 761 C C . VAL A 1 97 ? -9.268 7.172 -9.361 1.00 50.84 97 VAL A C 1
ATOM 763 O O . VAL A 1 97 ? -8.783 6.715 -10.388 1.00 50.84 97 VAL A O 1
ATOM 766 N N . SER A 1 98 ? -9.206 8.452 -9.032 1.00 45.84 98 SER A N 1
ATOM 767 C CA . SER A 1 98 ? -8.377 9.425 -9.727 1.00 45.84 98 SER A CA 1
ATOM 768 C C . SER A 1 98 ? -7.172 9.724 -8.863 1.00 45.84 98 SER A C 1
ATOM 770 O O . SER A 1 98 ? -7.310 10.258 -7.765 1.00 45.84 98 SER A O 1
ATOM 772 N N . ILE A 1 99 ? -5.995 9.350 -9.337 1.00 53.2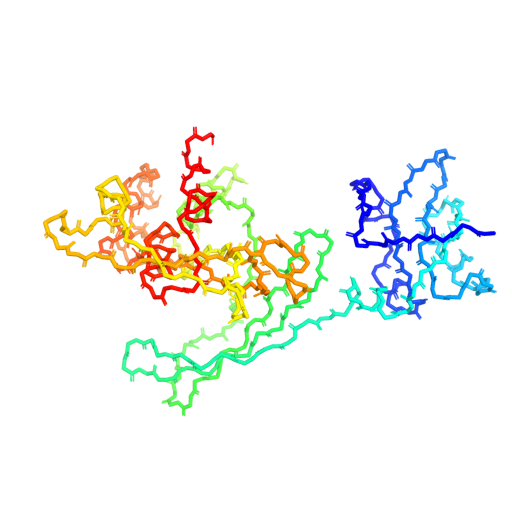2 99 ILE A N 1
ATOM 773 C CA . ILE A 1 99 ? -4.733 9.590 -8.659 1.00 53.22 99 ILE A CA 1
ATOM 774 C C . ILE A 1 99 ? -4.102 10.810 -9.307 1.00 53.22 99 ILE A C 1
ATOM 776 O O . ILE A 1 99 ? -3.471 10.723 -10.354 1.00 53.22 99 ILE A O 1
ATOM 780 N N . LEU A 1 100 ? -4.290 11.970 -8.696 1.00 50.03 100 LEU A N 1
ATOM 781 C CA . LEU A 1 100 ? -3.581 13.177 -9.090 1.00 50.03 100 LEU A CA 1
ATOM 782 C C . LEU A 1 100 ? -2.178 13.110 -8.477 1.00 50.03 100 LEU A C 1
ATOM 784 O O . LEU A 1 100 ? -2.083 13.063 -7.245 1.00 50.03 100 LEU A O 1
ATOM 788 N N . PRO A 1 101 ? -1.093 13.090 -9.273 1.00 41.59 101 PRO A N 1
ATOM 789 C CA . PRO A 1 101 ? 0.230 13.283 -8.713 1.00 41.59 101 PRO A CA 1
ATOM 790 C C . PRO A 1 101 ? 0.229 14.647 -8.030 1.00 41.59 101 PRO A C 1
ATOM 792 O O . PRO A 1 101 ? -0.117 15.665 -8.627 1.00 41.59 101 PRO A O 1
ATOM 795 N N . VAL A 1 102 ? 0.543 14.648 -6.741 1.00 47.25 102 VAL A N 1
ATOM 796 C CA . VAL A 1 102 ? 0.779 15.878 -6.002 1.00 47.25 102 VAL A CA 1
ATOM 797 C C . VAL A 1 102 ? 2.177 15.822 -5.439 1.00 47.25 102 VAL A C 1
ATOM 799 O O . VAL A 1 102 ? 2.757 14.777 -5.175 1.00 47.25 102 VAL A O 1
ATOM 802 N N . VAL A 1 103 ? 2.704 17.006 -5.243 1.00 40.72 103 VAL A N 1
ATOM 803 C CA . VAL A 1 103 ? 4.059 17.338 -4.835 1.00 40.72 103 VAL A CA 1
ATOM 804 C C . VAL A 1 103 ? 4.644 16.446 -3.706 1.00 40.72 103 VAL A C 1
ATOM 806 O O . VAL A 1 103 ? 5.839 16.159 -3.717 1.00 40.72 103 VAL A O 1
ATOM 809 N N . PHE A 1 104 ? 3.818 15.921 -2.784 1.00 32.22 104 PHE A N 1
ATOM 810 C CA . PHE A 1 104 ? 4.219 14.963 -1.731 1.00 32.22 104 PHE A CA 1
ATOM 811 C C . PHE A 1 104 ? 3.453 13.627 -1.750 1.00 32.22 104 PHE A C 1
ATOM 813 O O . PHE A 1 104 ? 3.133 13.056 -0.708 1.00 32.22 104 PHE A O 1
ATOM 820 N N . GLY A 1 105 ? 3.181 13.093 -2.937 1.00 46.31 105 GLY A N 1
ATOM 821 C CA . GLY A 1 105 ? 2.616 11.762 -3.113 1.00 46.31 105 GLY A CA 1
ATOM 822 C C . GLY A 1 105 ? 1.496 11.754 -4.136 1.00 46.31 105 GLY A C 1
ATOM 823 O O . GLY A 1 105 ? 1.624 12.240 -5.254 1.00 46.31 105 GLY A O 1
ATOM 824 N N . GLU A 1 106 ? 0.383 11.155 -3.763 1.00 47.22 106 GLU A N 1
ATOM 825 C CA . GLU A 1 106 ? -0.725 10.915 -4.668 1.00 47.22 106 GLU A CA 1
ATOM 826 C C . GLU A 1 106 ? -1.991 11.442 -3.994 1.00 47.22 106 GLU A C 1
ATOM 828 O O . GLU A 1 106 ? -2.388 10.965 -2.931 1.00 47.22 106 GLU A O 1
ATOM 833 N N . LYS A 1 107 ? -2.623 12.461 -4.584 1.00 43.47 107 LYS A N 1
ATOM 834 C CA . LYS A 1 107 ? -3.956 12.890 -4.175 1.00 43.47 107 LYS A CA 1
ATOM 835 C C . LYS A 1 107 ? -4.927 11.927 -4.822 1.00 43.47 107 LYS A C 1
ATOM 837 O O . LYS A 1 107 ? -5.229 12.013 -6.009 1.00 43.47 107 LYS A O 1
ATOM 842 N N . VAL A 1 108 ? -5.402 10.998 -4.011 1.00 48.41 108 VAL A N 1
ATOM 843 C CA . VAL A 1 108 ? -6.339 9.976 -4.445 1.00 48.41 108 VAL A CA 1
ATOM 844 C C . VAL A 1 108 ? -7.758 10.488 -4.211 1.00 48.41 108 VAL A C 1
ATOM 846 O O . VAL A 1 108 ? -8.206 10.638 -3.077 1.00 48.41 108 VAL A O 1
ATOM 849 N N . VAL A 1 109 ? -8.473 10.782 -5.292 1.00 48.66 109 VAL A N 1
ATOM 850 C CA . VAL A 1 109 ? -9.903 11.093 -5.272 1.00 48.66 109 VAL A CA 1
ATOM 851 C C . VAL A 1 109 ? -10.652 9.815 -5.609 1.00 48.66 109 VAL A C 1
ATOM 853 O O . VAL A 1 109 ? -10.611 9.344 -6.743 1.00 48.66 109 VAL A O 1
ATOM 856 N N . ILE A 1 110 ? -11.347 9.251 -4.623 1.00 54.72 110 ILE A N 1
ATOM 857 C CA . ILE A 1 110 ? -12.169 8.057 -4.821 1.00 54.72 110 ILE A CA 1
ATOM 858 C C . ILE A 1 110 ? -13.635 8.466 -4.863 1.00 54.72 110 ILE A C 1
ATOM 860 O O . ILE A 1 110 ? -14.161 9.071 -3.930 1.00 54.72 110 ILE A O 1
ATOM 864 N N . ARG A 1 111 ? -14.316 8.112 -5.951 1.00 47.50 111 ARG A N 1
ATOM 865 C CA . ARG A 1 111 ? -15.767 8.222 -6.073 1.00 47.50 111 ARG A CA 1
ATOM 866 C C . ARG A 1 111 ? -16.370 6.829 -5.994 1.00 47.50 111 ARG A C 1
ATOM 868 O O . ARG A 1 111 ? -16.166 6.015 -6.890 1.00 47.50 111 ARG A O 1
ATOM 875 N N . ILE A 1 112 ? -17.126 6.588 -4.931 1.00 53.00 112 ILE A N 1
ATOM 876 C CA . ILE A 1 112 ? -17.846 5.338 -4.700 1.00 53.00 112 ILE A CA 1
ATOM 877 C C . ILE A 1 112 ? -19.244 5.466 -5.314 1.00 53.00 112 ILE A C 1
ATOM 879 O O . ILE A 1 112 ? -20.026 6.325 -4.899 1.00 53.00 112 ILE A O 1
ATOM 883 N N . LEU A 1 113 ? -19.546 4.636 -6.313 1.00 47.81 113 LEU A N 1
ATOM 884 C CA . LEU A 1 113 ? -20.887 4.442 -6.856 1.00 47.81 113 LEU A CA 1
ATOM 885 C C . LEU A 1 113 ? -21.448 3.125 -6.317 1.00 47.81 113 LEU A C 1
ATOM 887 O O . LEU A 1 113 ? -21.042 2.039 -6.730 1.00 47.81 113 LEU A O 1
ATOM 891 N N . ASP A 1 114 ? -22.410 3.240 -5.410 1.00 51.56 114 ASP A N 1
ATOM 892 C CA . ASP A 1 114 ? -23.260 2.128 -4.998 1.00 51.56 114 ASP A CA 1
ATOM 893 C C . ASP A 1 114 ? -24.521 2.118 -5.878 1.00 51.56 114 ASP A C 1
ATOM 895 O O . ASP A 1 114 ? -25.213 3.132 -6.001 1.00 51.56 114 ASP A O 1
ATOM 899 N N . LYS A 1 115 ? -24.811 0.981 -6.519 1.00 51.50 115 LYS A N 1
ATOM 900 C CA . LYS A 1 115 ? -25.973 0.820 -7.405 1.00 51.50 115 LYS A CA 1
ATOM 901 C C . LYS A 1 115 ? -27.288 0.564 -6.654 1.00 51.50 115 LYS A C 1
ATOM 903 O O . LYS A 1 115 ? -28.327 0.585 -7.311 1.00 51.50 115 LYS A O 1
ATOM 908 N N . LYS A 1 116 ? -27.288 0.294 -5.337 1.00 45.53 116 LYS A N 1
ATOM 909 C CA . LYS A 1 116 ? -28.482 -0.237 -4.638 1.00 45.53 116 LYS A CA 1
ATOM 910 C C . LYS A 1 116 ? -28.976 0.501 -3.384 1.00 45.53 116 LYS A C 1
ATOM 912 O O . LYS A 1 116 ? -29.907 -0.003 -2.766 1.00 45.53 116 LYS A O 1
ATOM 917 N N . ASN A 1 117 ? -28.521 1.731 -3.132 1.00 49.41 117 ASN A N 1
ATOM 918 C CA . ASN A 1 117 ? -28.942 2.667 -2.064 1.00 49.41 117 ASN A CA 1
ATOM 919 C C . ASN A 1 117 ? -28.018 2.698 -0.840 1.00 49.41 117 ASN A C 1
ATOM 921 O O . ASN A 1 117 ? -28.104 1.850 0.043 1.00 49.41 117 ASN A O 1
ATOM 925 N N . TYR A 1 118 ? -27.290 3.807 -0.702 1.00 45.47 118 TYR A N 1
ATOM 926 C CA . TYR A 1 118 ? -26.657 4.208 0.550 1.00 45.47 118 TYR A CA 1
ATOM 927 C C . TYR A 1 118 ? -27.307 5.505 1.061 1.00 45.47 118 TYR A C 1
ATOM 929 O O . TYR A 1 118 ? -27.011 6.597 0.570 1.00 45.47 118 TYR A O 1
ATOM 937 N N . LYS A 1 119 ? -28.226 5.394 2.033 1.00 40.56 119 LYS A N 1
ATOM 938 C CA . LYS A 1 119 ? -28.762 6.533 2.802 1.00 40.56 119 LYS A CA 1
ATOM 939 C C . LYS A 1 119 ? -27.838 6.807 3.990 1.00 40.56 119 LYS A C 1
ATOM 941 O O . LYS A 1 119 ? -28.092 6.343 5.095 1.00 40.56 119 LYS A O 1
ATOM 946 N N . VAL A 1 120 ? -26.779 7.578 3.771 1.00 49.97 120 VAL A N 1
ATOM 947 C CA . VAL A 1 120 ? -26.099 8.289 4.864 1.00 49.97 120 VAL A CA 1
ATOM 948 C C . VAL A 1 120 ? -26.378 9.769 4.679 1.00 49.97 120 VAL A C 1
ATOM 950 O O . VAL A 1 120 ? -26.188 10.290 3.581 1.00 49.97 120 VAL A O 1
ATOM 953 N N . GLY A 1 121 ? -26.866 10.424 5.735 1.00 41.81 121 GLY A N 1
ATOM 954 C CA . GLY A 1 121 ? -27.005 11.877 5.790 1.00 41.81 121 GLY A CA 1
ATOM 955 C C . GLY A 1 121 ? -25.635 12.518 5.584 1.00 41.81 121 GLY A C 1
ATOM 956 O O . GLY A 1 121 ? -24.815 12.556 6.495 1.00 41.81 121 GLY A O 1
ATOM 957 N N . LYS A 1 122 ? -25.358 12.924 4.345 1.00 42.81 122 LYS A N 1
ATOM 958 C CA . LYS A 1 122 ? -24.124 13.568 3.898 1.00 42.81 122 LYS A CA 1
ATOM 959 C C . LYS A 1 122 ? -24.361 15.068 3.872 1.00 42.81 122 LYS A C 1
ATOM 961 O O . LYS A 1 122 ? -24.843 15.568 2.864 1.00 42.81 122 LYS A O 1
ATOM 966 N N . GLU A 1 123 ? -23.976 15.777 4.923 1.00 37.72 123 GLU A N 1
ATOM 967 C CA . GLU A 1 123 ? -23.769 17.223 4.776 1.00 37.72 123 GLU A CA 1
ATOM 968 C C . GLU A 1 123 ? -22.269 17.531 4.617 1.00 37.72 123 GLU A C 1
ATOM 970 O O . GLU A 1 123 ? -21.930 18.323 3.749 1.00 37.72 123 GLU A O 1
ATOM 975 N N . HIS A 1 124 ? -21.331 16.797 5.246 1.00 53.84 124 HIS A N 1
ATOM 976 C CA . HIS A 1 124 ? -19.883 17.005 5.026 1.00 53.84 124 HIS A CA 1
ATOM 977 C C . HIS A 1 124 ? -19.042 15.717 5.197 1.00 53.84 124 HIS A C 1
ATOM 979 O O . HIS A 1 124 ? -18.500 15.459 6.267 1.00 53.84 124 HIS A O 1
ATOM 985 N N . LEU A 1 125 ? -18.908 14.886 4.152 1.00 55.50 125 LEU A N 1
ATOM 986 C CA . LEU A 1 125 ? -17.942 13.770 4.149 1.00 55.50 125 LEU A CA 1
ATOM 987 C C . LEU A 1 125 ? -16.560 14.286 3.725 1.00 55.50 125 LEU A C 1
ATOM 989 O O . LEU A 1 125 ? -16.415 14.810 2.620 1.00 55.50 125 LEU A O 1
ATOM 993 N N . VAL A 1 126 ? -15.554 14.109 4.582 1.00 55.12 126 VAL A N 1
ATOM 994 C CA . VAL A 1 126 ? -14.190 14.609 4.362 1.00 55.12 126 VAL A CA 1
ATOM 995 C C . VAL A 1 126 ? -13.233 13.447 4.111 1.00 55.12 126 VAL A C 1
ATOM 997 O O . VAL A 1 126 ? -13.189 12.492 4.882 1.00 55.12 126 VAL A O 1
ATOM 1000 N N . PHE A 1 127 ? -12.439 13.558 3.047 1.00 73.62 127 PHE A N 1
ATOM 1001 C CA . PHE A 1 127 ? -11.297 12.686 2.785 1.00 73.62 127 PHE A CA 1
ATOM 1002 C C . PHE A 1 127 ? -10.016 13.492 2.964 1.00 73.62 127 PHE A C 1
ATOM 1004 O O . PHE A 1 127 ? -9.897 14.597 2.435 1.00 73.62 127 PHE A O 1
ATOM 1011 N N . SER A 1 128 ? -9.062 12.934 3.700 1.00 73.88 128 SER A N 1
ATOM 1012 C CA . SER A 1 128 ? -7.752 13.536 3.919 1.00 73.88 128 SER A CA 1
ATOM 1013 C C . SER A 1 128 ? -6.679 12.454 3.931 1.00 73.88 128 SER A C 1
ATOM 1015 O O . SER A 1 128 ? -6.976 11.272 4.105 1.00 73.88 128 SER A O 1
ATOM 1017 N N . THR A 1 129 ? -5.433 12.863 3.732 1.00 79.38 129 THR A N 1
ATOM 1018 C CA . THR A 1 129 ? -4.264 11.985 3.725 1.00 79.38 129 THR A CA 1
ATOM 1019 C C . THR A 1 129 ? -3.342 12.359 4.871 1.00 79.38 129 THR A C 1
ATOM 1021 O O . THR A 1 129 ? -3.056 13.539 5.070 1.00 79.38 129 THR A O 1
ATOM 1024 N N . LEU A 1 130 ? -2.828 11.358 5.583 1.00 76.19 130 LEU A N 1
ATOM 1025 C CA . LEU A 1 130 ? -1.862 11.548 6.657 1.00 76.19 130 LEU A CA 1
ATOM 1026 C C . LEU A 1 130 ? -0.683 10.599 6.458 1.00 76.19 130 LEU A C 1
ATOM 1028 O O . LEU A 1 130 ? -0.867 9.419 6.166 1.00 76.19 130 LEU A O 1
ATOM 1032 N N . HIS A 1 131 ? 0.533 11.116 6.611 1.00 83.25 131 HIS A N 1
ATOM 1033 C CA . HIS A 1 131 ? 1.740 10.306 6.495 1.00 83.25 131 HIS A CA 1
ATOM 1034 C C . HIS A 1 131 ? 1.966 9.519 7.781 1.00 83.25 131 HIS A C 1
ATOM 1036 O O . HIS A 1 131 ? 2.426 10.069 8.781 1.00 83.25 131 HIS A O 1
ATOM 1042 N N . THR A 1 132 ? 1.643 8.232 7.740 1.00 83.50 132 THR A N 1
ATOM 1043 C CA . THR A 1 132 ? 1.860 7.284 8.832 1.00 83.50 132 THR A CA 1
ATOM 1044 C C . THR A 1 132 ? 2.280 5.921 8.287 1.00 83.50 132 THR A C 1
ATOM 1046 O O . THR A 1 132 ? 2.141 5.641 7.094 1.00 83.50 132 THR A O 1
ATOM 1049 N N . ASN A 1 133 ? 2.847 5.084 9.157 1.00 84.62 133 ASN A N 1
ATOM 1050 C CA . ASN A 1 133 ? 3.362 3.770 8.770 1.00 84.62 133 ASN A CA 1
ATOM 1051 C C . ASN A 1 133 ? 2.263 2.709 8.621 1.00 84.62 133 ASN A C 1
ATOM 1053 O O . ASN A 1 133 ? 2.451 1.770 7.838 1.00 84.62 133 ASN A O 1
ATOM 1057 N N . ASP A 1 134 ? 1.165 2.867 9.364 1.00 86.06 134 ASP A N 1
ATOM 1058 C CA . ASP A 1 134 ? 0.006 1.979 9.431 1.00 86.06 134 ASP A CA 1
ATOM 1059 C C . ASP A 1 134 ? -1.273 2.765 9.807 1.00 86.06 134 ASP A C 1
ATOM 1061 O O . ASP A 1 134 ? -1.223 3.958 10.131 1.00 86.06 134 ASP A O 1
ATOM 1065 N N . ALA A 1 135 ? -2.436 2.118 9.724 1.00 89.56 135 ALA A N 1
ATOM 1066 C CA . ALA A 1 135 ? -3.726 2.753 9.972 1.00 89.56 135 ALA A CA 1
ATOM 1067 C C . ALA A 1 135 ? -3.919 3.177 11.447 1.00 89.56 135 ALA A C 1
ATOM 1069 O O . ALA A 1 135 ? -4.311 4.329 11.664 1.00 89.56 135 ALA A O 1
ATOM 1070 N N . PRO A 1 136 ? -3.604 2.354 12.473 1.00 91.50 136 PRO A N 1
ATOM 1071 C CA . PRO A 1 136 ? -3.700 2.771 13.878 1.00 91.50 136 PRO A CA 1
ATOM 1072 C C . PRO A 1 136 ? -2.840 3.994 14.226 1.00 91.50 136 PRO A C 1
ATOM 1074 O O . PRO A 1 136 ? -3.295 4.874 14.959 1.00 91.50 136 PRO A O 1
ATOM 1077 N N . SER A 1 137 ? -1.636 4.118 13.654 1.00 89.19 137 SER A N 1
ATOM 1078 C CA . SER A 1 137 ? -0.742 5.263 13.894 1.00 89.19 137 SER A CA 1
ATOM 1079 C C . SER A 1 137 ? -1.355 6.601 13.475 1.00 89.19 137 SER A C 1
ATOM 1081 O O . SER A 1 137 ? -0.975 7.646 13.999 1.00 89.19 137 SER A O 1
ATOM 1083 N N . SER A 1 138 ? -2.326 6.596 12.556 1.00 87.19 138 SER A N 1
ATOM 1084 C CA . SER A 1 138 ? -3.042 7.815 12.162 1.00 87.19 138 SER A CA 1
ATOM 1085 C C . SER A 1 138 ? -3.878 8.401 13.296 1.00 87.19 138 SER A C 1
ATOM 1087 O O . SER A 1 138 ? -3.979 9.621 13.395 1.00 87.19 138 SER A O 1
ATOM 1089 N N . ILE A 1 139 ? -4.417 7.567 14.190 1.00 88.31 139 ILE A N 1
ATOM 1090 C CA . ILE A 1 139 ? -5.122 8.036 15.391 1.00 88.31 139 ILE A CA 1
ATOM 1091 C C . ILE A 1 139 ? -4.136 8.764 16.305 1.00 88.31 139 ILE A C 1
ATOM 1093 O O . ILE A 1 139 ? -4.389 9.901 16.694 1.00 88.31 139 ILE A O 1
ATOM 1097 N N . VAL A 1 140 ? -2.998 8.127 16.599 1.00 86.12 140 VAL A N 1
ATOM 1098 C CA . VAL A 1 140 ? -1.955 8.686 17.474 1.00 86.12 140 VAL A CA 1
ATOM 1099 C C . VAL A 1 140 ? -1.458 10.019 16.921 1.00 86.12 140 VAL A C 1
ATOM 1101 O O . VAL A 1 140 ? -1.433 11.015 17.633 1.00 86.12 140 VAL A O 1
ATOM 1104 N N . ARG A 1 141 ? -1.185 10.083 15.613 1.00 79.06 141 ARG A N 1
ATOM 1105 C CA . ARG A 1 141 ? -0.700 11.301 14.961 1.00 79.06 141 ARG A CA 1
ATOM 1106 C C . ARG A 1 141 ? -1.679 12.474 15.065 1.00 79.06 141 ARG A C 1
ATOM 1108 O O . ARG A 1 141 ? -1.238 13.611 15.203 1.00 79.06 141 ARG A O 1
ATOM 1115 N N . LEU A 1 142 ? -2.986 12.222 14.992 1.00 79.94 142 LEU A N 1
ATOM 1116 C CA . LEU A 1 142 ? -4.003 13.265 15.165 1.00 79.94 142 LEU A CA 1
ATOM 1117 C C . LEU A 1 142 ? -4.045 13.779 16.607 1.00 79.94 142 LEU A C 1
ATOM 1119 O O . LEU A 1 142 ? -4.181 14.984 16.819 1.00 79.94 142 LEU A O 1
ATOM 1123 N N . VAL A 1 143 ? -3.875 12.886 17.583 1.00 81.19 143 VAL A N 1
ATOM 1124 C CA . VAL A 1 143 ? -3.775 13.260 18.999 1.00 81.19 143 VAL A CA 1
ATOM 1125 C C . VAL A 1 143 ? -2.500 14.070 19.261 1.00 81.19 143 VAL A C 1
ATOM 1127 O O . VAL A 1 143 ? -2.579 15.123 19.889 1.00 81.19 143 VAL A O 1
ATOM 1130 N N . ASP A 1 144 ? -1.358 13.672 18.689 1.00 79.94 144 ASP A N 1
ATOM 1131 C CA . ASP A 1 144 ? -0.085 14.410 18.783 1.00 79.94 144 ASP A CA 1
ATOM 1132 C C . ASP A 1 144 ? -0.166 15.821 18.177 1.00 79.94 144 ASP A C 1
ATOM 1134 O O . ASP A 1 144 ? 0.522 16.740 18.616 1.00 79.94 144 ASP A O 1
ATOM 1138 N N . MET A 1 145 ? -1.023 16.016 17.169 1.00 80.81 145 MET A N 1
ATOM 1139 C CA . MET A 1 145 ? -1.308 17.328 16.574 1.00 80.81 145 MET A CA 1
ATOM 1140 C C . MET A 1 145 ? -2.229 18.204 17.447 1.00 80.81 145 MET A C 1
ATOM 1142 O O . MET A 1 145 ? -2.573 19.314 17.043 1.00 80.81 145 MET A O 1
ATOM 1146 N N . GLY A 1 146 ? -2.628 17.731 18.631 1.00 74.06 146 GLY A N 1
ATOM 1147 C CA . GLY A 1 146 ? -3.441 18.468 19.600 1.00 74.06 146 GLY A CA 1
ATOM 1148 C C . GLY A 1 146 ? -4.951 18.260 19.458 1.00 74.06 146 GLY A C 1
ATOM 1149 O O . GLY A 1 146 ? -5.729 18.948 20.125 1.00 74.06 146 GLY A O 1
ATOM 1150 N N . ILE A 1 147 ? -5.396 17.325 18.612 1.00 77.31 147 ILE A N 1
ATOM 1151 C CA . ILE A 1 147 ? -6.822 17.024 18.462 1.00 77.31 147 ILE A CA 1
ATOM 1152 C C . ILE A 1 147 ? -7.275 16.172 19.646 1.00 77.31 147 ILE A C 1
ATOM 1154 O O . ILE A 1 147 ? -6.702 15.126 19.945 1.00 77.31 147 ILE A O 1
ATOM 1158 N N . GLN A 1 148 ? -8.347 16.605 20.308 1.00 76.88 148 GLN A N 1
ATOM 1159 C CA . GLN A 1 148 ? -8.902 15.882 21.449 1.00 76.88 148 GLN A CA 1
ATOM 1160 C C . GLN A 1 148 ? -9.372 14.472 21.033 1.00 76.88 148 GLN A C 1
ATOM 1162 O O . GLN A 1 148 ? -10.111 14.358 20.050 1.00 76.88 148 GLN A O 1
ATOM 1167 N N . PRO A 1 149 ? -9.037 13.398 21.777 1.00 80.88 149 PRO A N 1
ATOM 1168 C CA . PRO A 1 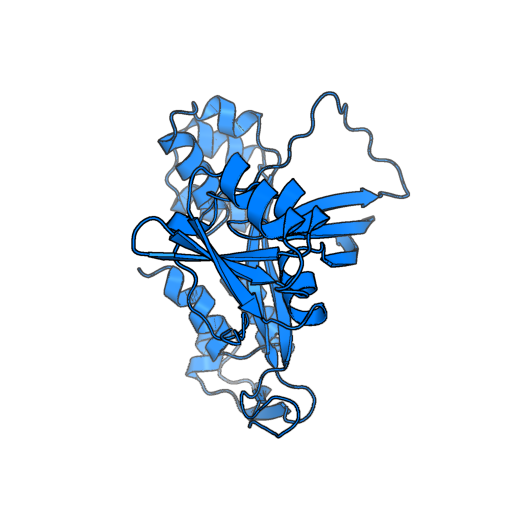149 ? -9.353 12.020 21.376 1.00 80.88 149 PRO A CA 1
ATOM 1169 C C . PRO A 1 149 ? -10.840 11.743 21.126 1.00 80.88 149 PRO A C 1
ATOM 1171 O O . PRO A 1 149 ? -11.185 10.988 20.219 1.00 80.88 149 PRO A O 1
ATOM 1174 N N . TYR A 1 150 ? -11.738 12.410 21.857 1.00 79.12 150 TYR A N 1
ATOM 1175 C CA . TYR A 1 150 ? -13.181 12.333 21.601 1.00 79.12 150 TYR A CA 1
ATOM 1176 C C . TYR A 1 150 ? -13.581 12.875 20.212 1.00 79.12 150 TYR A C 1
ATOM 1178 O O . TYR A 1 150 ? -14.479 12.343 19.561 1.00 79.12 150 TYR A O 1
ATOM 1186 N N . LEU A 1 151 ? -12.906 13.915 19.712 1.00 70.38 151 LEU A N 1
ATOM 1187 C CA . LEU A 1 151 ? -13.144 14.431 18.360 1.00 70.38 151 LEU A CA 1
ATOM 1188 C C . LEU A 1 151 ? -12.607 13.463 17.304 1.00 70.38 151 LEU A C 1
ATOM 1190 O O . LEU A 1 151 ? -13.268 13.237 16.293 1.00 70.38 151 LEU A O 1
ATOM 1194 N N . VAL A 1 152 ? -11.452 12.843 17.559 1.00 79.12 152 VAL A N 1
ATOM 1195 C CA . VAL A 1 152 ? -10.878 11.805 16.687 1.00 79.12 152 VAL A CA 1
ATOM 1196 C C . VAL A 1 152 ? -11.831 10.608 16.578 1.00 79.12 152 VAL A C 1
ATOM 1198 O O . VAL A 1 152 ? -12.130 10.155 15.475 1.00 79.12 152 VAL A O 1
ATOM 1201 N N . SER A 1 153 ? -12.376 10.132 17.702 1.00 80.50 153 SER A N 1
ATOM 1202 C CA . SER A 1 153 ? -13.267 8.966 17.733 1.00 80.50 153 SER A CA 1
ATOM 1203 C C . SER A 1 153 ? -14.631 9.216 17.078 1.00 80.50 153 SER A C 1
ATOM 1205 O O . SER A 1 153 ? -15.222 8.306 16.494 1.00 80.50 153 SER A O 1
ATOM 1207 N N . THR A 1 154 ? -15.148 10.443 17.145 1.00 74.25 154 THR A N 1
ATOM 1208 C CA . THR A 1 154 ? -16.457 10.794 16.574 1.00 74.25 154 THR A CA 1
ATOM 1209 C C . THR A 1 154 ? -16.387 11.214 15.108 1.00 74.25 154 THR A C 1
ATOM 1211 O O . THR A 1 154 ? -17.329 10.933 14.367 1.00 74.25 154 THR A O 1
ATOM 1214 N N . SER A 1 155 ? -15.281 11.828 14.675 1.00 73.81 155 SER A N 1
ATOM 1215 C CA . SER A 1 155 ? -15.145 12.403 13.326 1.00 73.81 155 SER A CA 1
ATOM 1216 C C . SER A 1 155 ? -14.643 11.408 12.279 1.00 73.81 155 SER A C 1
ATOM 1218 O O . SER A 1 155 ? -14.884 11.595 11.087 1.00 73.81 155 SER A O 1
ATOM 1220 N N . ILE A 1 156 ? -13.935 10.355 12.694 1.00 80.06 156 ILE A N 1
ATOM 1221 C CA . ILE A 1 156 ? -13.351 9.379 11.769 1.00 80.06 156 ILE A CA 1
ATOM 1222 C C . ILE A 1 156 ? -14.311 8.207 11.578 1.00 80.06 156 ILE A C 1
ATOM 1224 O O . ILE A 1 156 ? -14.692 7.533 12.532 1.00 80.06 156 ILE A O 1
ATOM 1228 N N . ALA A 1 157 ? -14.667 7.941 10.321 1.00 82.44 157 ALA A N 1
ATOM 1229 C CA . ALA A 1 157 ? -15.418 6.746 9.940 1.00 82.44 157 ALA A CA 1
ATOM 1230 C C . ALA A 1 157 ? -14.495 5.533 9.714 1.00 82.44 157 ALA A C 1
ATOM 1232 O O . ALA A 1 157 ? -14.809 4.418 10.119 1.00 82.44 157 ALA A O 1
ATOM 1233 N N . GLY A 1 158 ? -13.338 5.753 9.089 1.00 86.62 158 GLY A N 1
ATOM 1234 C CA . GLY A 1 158 ? -12.368 4.709 8.784 1.00 86.62 158 GLY A CA 1
ATOM 1235 C C . GLY A 1 158 ? -11.038 5.290 8.320 1.00 86.62 158 GLY A C 1
ATOM 1236 O O . GLY A 1 158 ? -10.961 6.458 7.935 1.00 86.62 158 GLY A O 1
ATOM 1237 N N . ILE A 1 159 ? -9.996 4.468 8.368 1.00 88.50 159 ILE A N 1
ATOM 1238 C CA . ILE A 1 159 ? -8.633 4.807 7.962 1.00 88.50 159 ILE A CA 1
ATOM 1239 C C . ILE A 1 159 ? -8.141 3.727 7.006 1.00 88.50 159 ILE A C 1
ATOM 1241 O O . ILE A 1 159 ? -8.322 2.538 7.255 1.00 88.50 159 ILE A O 1
ATOM 1245 N N . ILE A 1 160 ? -7.519 4.145 5.906 1.00 90.69 160 ILE A N 1
ATOM 1246 C CA . ILE A 1 160 ? -6.916 3.241 4.929 1.00 90.69 160 ILE A CA 1
ATOM 1247 C C . ILE A 1 160 ? -5.428 3.556 4.867 1.00 90.69 160 ILE A C 1
ATOM 1249 O O . ILE A 1 160 ? -5.045 4.654 4.466 1.00 90.69 160 ILE A O 1
ATOM 1253 N N . ALA A 1 161 ? -4.593 2.588 5.231 1.00 89.12 161 ALA A N 1
ATOM 1254 C CA . ALA A 1 161 ? -3.166 2.633 4.958 1.00 89.12 161 ALA A CA 1
ATOM 1255 C C . ALA A 1 161 ? -2.877 1.890 3.648 1.00 89.12 161 ALA A C 1
ATOM 1257 O O . ALA A 1 161 ? -3.357 0.781 3.422 1.00 89.12 161 ALA A O 1
ATOM 1258 N N . GLN A 1 162 ? -2.092 2.510 2.766 1.00 88.56 162 GLN A N 1
ATOM 1259 C CA . GLN A 1 162 ? -1.739 1.962 1.457 1.00 88.56 162 GLN A CA 1
ATOM 1260 C C . GLN A 1 162 ? -0.222 1.855 1.315 1.00 88.56 162 GLN A C 1
ATOM 1262 O O . GLN A 1 162 ? 0.515 2.793 1.617 1.00 88.56 162 GLN A O 1
ATOM 1267 N N . ARG A 1 163 ? 0.247 0.743 0.743 1.00 87.62 163 ARG A N 1
ATOM 1268 C CA . ARG A 1 163 ? 1.606 0.610 0.203 1.00 87.62 163 ARG A CA 1
ATOM 1269 C C . ARG A 1 163 ? 1.583 0.075 -1.219 1.00 87.62 163 ARG A C 1
ATOM 1271 O O . ARG A 1 163 ? 0.640 -0.590 -1.631 1.00 87.62 163 ARG A O 1
ATOM 1278 N N . LEU A 1 164 ? 2.641 0.357 -1.975 1.00 88.19 164 LEU A N 1
ATOM 1279 C CA . LEU A 1 164 ? 2.821 -0.169 -3.326 1.00 88.19 164 LEU A CA 1
ATOM 1280 C C . LEU A 1 164 ? 3.954 -1.190 -3.344 1.00 88.19 164 LEU A C 1
ATOM 1282 O O . LEU A 1 164 ? 5.095 -0.875 -3.002 1.00 88.19 164 LEU A O 1
ATOM 1286 N N . VAL A 1 165 ? 3.658 -2.395 -3.826 1.00 89.69 165 VAL A N 1
ATOM 1287 C CA . VAL A 1 165 ? 4.661 -3.438 -4.072 1.00 89.69 165 VAL A CA 1
ATOM 1288 C C . VAL A 1 165 ? 4.828 -3.671 -5.561 1.00 89.69 165 VAL A C 1
ATOM 1290 O O . VAL A 1 165 ? 3.902 -3.510 -6.355 1.00 89.69 165 VAL A O 1
ATOM 1293 N N . ARG A 1 166 ? 6.041 -4.043 -5.975 1.00 90.44 166 ARG A N 1
ATOM 1294 C CA . ARG A 1 166 ? 6.298 -4.387 -7.378 1.00 90.44 166 ARG A CA 1
ATOM 1295 C C . ARG A 1 166 ? 5.735 -5.777 -7.673 1.00 90.44 166 ARG A C 1
ATOM 1297 O O . ARG A 1 166 ? 5.893 -6.687 -6.858 1.00 90.44 166 ARG A O 1
ATOM 1304 N N . LYS A 1 167 ? 5.125 -5.949 -8.845 1.00 94.19 167 LYS A N 1
ATOM 1305 C CA . LYS A 1 167 ? 4.639 -7.258 -9.301 1.00 94.19 167 LYS A CA 1
ATOM 1306 C C . LYS A 1 167 ? 5.761 -8.052 -9.955 1.00 94.19 167 LYS A C 1
ATOM 1308 O O . LYS A 1 167 ? 6.629 -7.464 -10.606 1.00 94.19 167 LYS A O 1
ATOM 1313 N N . ILE A 1 168 ? 5.738 -9.373 -9.807 1.00 97.25 168 ILE A N 1
ATOM 1314 C CA . ILE A 1 168 ? 6.665 -10.263 -10.510 1.00 97.25 168 ILE A CA 1
ATOM 1315 C C . ILE A 1 168 ? 6.478 -10.082 -12.017 1.00 97.25 168 ILE A C 1
ATOM 1317 O O . ILE A 1 168 ? 5.360 -9.990 -12.522 1.00 97.25 168 ILE A O 1
ATOM 1321 N N . CYS A 1 169 ? 7.588 -10.005 -12.748 1.00 94.88 169 CYS A N 1
ATOM 1322 C CA . CYS A 1 169 ? 7.550 -9.886 -14.197 1.00 94.88 169 CYS A CA 1
ATOM 1323 C C . CYS A 1 169 ? 6.851 -11.107 -14.830 1.00 94.88 169 CYS A C 1
ATOM 1325 O O . CYS A 1 169 ? 7.318 -12.231 -14.632 1.00 94.88 169 CYS A O 1
ATOM 1327 N N . PRO A 1 170 ? 5.814 -10.920 -15.669 1.00 94.38 170 PRO A N 1
ATOM 1328 C CA . PRO A 1 170 ? 5.086 -12.037 -16.275 1.00 94.38 170 PRO A CA 1
ATOM 1329 C C . PRO A 1 170 ? 5.922 -12.823 -17.298 1.00 94.38 170 PRO A C 1
ATOM 1331 O O . PRO A 1 170 ? 5.623 -13.980 -17.567 1.00 94.38 170 PRO A O 1
ATOM 1334 N N . LYS A 1 171 ? 6.980 -12.223 -17.868 1.00 95.31 171 LYS A N 1
ATOM 1335 C CA . LYS A 1 171 ? 7.840 -12.853 -18.888 1.00 95.31 171 LYS A CA 1
ATOM 1336 C C . LYS A 1 171 ? 8.996 -13.675 -18.315 1.00 95.31 171 LYS A C 1
ATOM 1338 O O . LYS A 1 171 ? 9.544 -14.513 -19.019 1.00 95.31 171 LYS A O 1
ATOM 1343 N N . CYS A 1 172 ? 9.390 -13.434 -17.064 1.00 96.00 172 CYS A N 1
ATOM 1344 C CA . CYS A 1 172 ? 10.503 -14.143 -16.421 1.00 96.00 172 CYS A CA 1
ATOM 1345 C C . CYS A 1 172 ? 10.154 -14.683 -15.029 1.00 96.00 172 CYS A C 1
ATOM 1347 O O . CYS A 1 172 ? 11.044 -14.891 -14.202 1.00 96.00 172 CYS A O 1
ATOM 1349 N N . ARG A 1 173 ? 8.858 -14.902 -14.777 1.00 96.88 173 ARG A N 1
ATOM 1350 C CA . ARG A 1 173 ? 8.340 -15.567 -13.579 1.00 96.88 173 ARG A CA 1
ATOM 1351 C C . ARG A 1 173 ? 8.861 -17.003 -13.527 1.00 96.88 173 ARG A C 1
ATOM 1353 O O . ARG A 1 173 ? 8.743 -17.738 -14.502 1.00 96.88 173 ARG A O 1
ATOM 1360 N N . GLN A 1 174 ? 9.418 -17.387 -12.388 1.00 96.56 174 GLN A N 1
ATOM 1361 C CA . GLN A 1 174 ? 9.957 -18.712 -12.120 1.00 96.56 174 GLN A CA 1
ATOM 1362 C C . GLN A 1 174 ? 9.404 -19.217 -10.789 1.00 96.56 174 GLN A C 1
ATOM 1364 O O . GLN A 1 174 ? 9.443 -18.497 -9.789 1.00 96.56 174 GLN A O 1
ATOM 1369 N N . ALA A 1 175 ? 8.891 -20.445 -10.803 1.00 96.88 175 ALA A N 1
ATOM 1370 C CA . ALA A 1 175 ? 8.474 -21.158 -9.606 1.00 96.88 175 ALA A CA 1
ATOM 1371 C C . ALA A 1 175 ? 9.698 -21.692 -8.847 1.00 96.88 175 ALA A C 1
ATOM 1373 O O . ALA A 1 175 ? 10.687 -22.096 -9.465 1.00 96.88 175 ALA A O 1
ATOM 1374 N N . TYR A 1 176 ? 9.633 -21.684 -7.522 1.00 96.88 176 TYR A N 1
ATOM 1375 C CA . TYR A 1 176 ? 10.587 -22.359 -6.649 1.00 96.88 176 TYR A CA 1
ATOM 1376 C C . TYR A 1 176 ? 9.863 -22.904 -5.416 1.00 96.88 176 TYR A C 1
ATOM 1378 O O . TYR A 1 176 ? 8.794 -22.413 -5.048 1.00 96.88 176 TYR A O 1
ATOM 1386 N N . GLU A 1 177 ? 10.435 -23.932 -4.802 1.00 96.00 177 GLU A N 1
ATOM 1387 C CA . GLU A 1 177 ? 9.911 -24.491 -3.560 1.00 96.00 177 GLU A CA 1
ATOM 1388 C C . GLU A 1 177 ? 10.310 -23.607 -2.376 1.00 96.00 177 GLU A C 1
ATOM 1390 O O . GLU A 1 177 ? 11.473 -23.217 -2.250 1.00 96.00 177 GLU A O 1
ATOM 1395 N N . ALA A 1 178 ? 9.330 -23.256 -1.543 1.00 94.94 178 ALA A N 1
ATOM 1396 C CA . ALA A 1 178 ? 9.541 -22.391 -0.394 1.00 94.94 178 ALA A CA 1
ATOM 1397 C C . ALA A 1 178 ? 10.383 -23.088 0.676 1.00 94.94 178 ALA A C 1
ATOM 1399 O O . ALA A 1 178 ? 10.144 -24.246 1.025 1.00 94.94 178 ALA A O 1
ATOM 1400 N N . THR A 1 179 ? 11.321 -22.345 1.250 1.00 94.25 179 THR A N 1
ATOM 1401 C CA . THR A 1 179 ? 12.100 -22.784 2.413 1.00 94.25 179 THR A CA 1
ATOM 1402 C C . THR A 1 179 ? 11.227 -22.852 3.671 1.00 94.25 179 THR A C 1
ATOM 1404 O O . THR A 1 179 ? 10.218 -22.151 3.763 1.00 94.25 179 THR A O 1
ATOM 1407 N N . SER A 1 180 ? 11.625 -23.638 4.679 1.00 91.25 180 SER A N 1
ATOM 1408 C CA . SER A 1 180 ? 10.907 -23.705 5.968 1.00 91.25 180 SER A CA 1
ATOM 1409 C C . SER A 1 180 ? 10.753 -22.325 6.618 1.00 91.25 180 SER A C 1
ATOM 1411 O O . SER A 1 180 ? 9.680 -21.987 7.106 1.00 91.25 180 SER A O 1
ATOM 1413 N N . TYR A 1 181 ? 11.779 -21.472 6.512 1.00 89.06 181 TYR A N 1
ATOM 1414 C CA . TYR A 1 181 ? 11.715 -20.089 6.987 1.00 89.06 181 TYR A CA 1
ATOM 1415 C C . TYR A 1 181 ? 10.645 -19.262 6.256 1.00 89.06 181 TYR A C 1
ATOM 1417 O O . TYR A 1 181 ? 9.867 -18.550 6.887 1.00 89.06 181 TYR A O 1
ATOM 1425 N N . GLU A 1 182 ? 10.555 -19.362 4.926 1.00 92.25 182 GLU A N 1
ATOM 1426 C CA . GLU A 1 182 ? 9.513 -18.659 4.166 1.00 92.25 182 GLU A CA 1
ATOM 1427 C C . GLU A 1 182 ? 8.109 -19.157 4.531 1.00 92.25 182 GLU A C 1
ATOM 1429 O O . GLU A 1 182 ? 7.193 -18.342 4.643 1.00 92.25 182 GLU A O 1
ATOM 1434 N N . LYS A 1 183 ? 7.942 -20.464 4.774 1.00 92.19 183 LYS A N 1
ATOM 1435 C CA . LYS A 1 183 ? 6.673 -21.044 5.242 1.00 92.19 183 LYS A CA 1
ATOM 1436 C C . LYS A 1 183 ? 6.280 -20.504 6.621 1.00 92.19 183 LYS A C 1
ATOM 1438 O O . LYS A 1 183 ? 5.149 -20.044 6.787 1.00 92.19 183 LYS A O 1
ATOM 1443 N N . GLN A 1 184 ? 7.232 -20.446 7.553 1.00 89.19 184 GLN A N 1
ATOM 1444 C CA . GLN A 1 184 ? 7.035 -19.875 8.886 1.00 89.19 184 GLN A CA 1
ATOM 1445 C C . GLN A 1 184 ? 6.606 -18.400 8.813 1.00 89.19 184 GLN A C 1
ATOM 1447 O O . GLN A 1 184 ? 5.623 -18.003 9.438 1.00 89.19 184 GLN A O 1
ATOM 1452 N N . VAL A 1 185 ? 7.287 -17.584 7.999 1.00 89.75 185 VAL A N 1
ATOM 1453 C CA . VAL A 1 185 ? 6.949 -16.159 7.815 1.00 89.75 185 VAL A CA 1
ATOM 1454 C C . VAL A 1 185 ? 5.553 -15.981 7.207 1.00 89.75 185 VAL A C 1
ATOM 1456 O O . VAL A 1 185 ? 4.806 -15.079 7.604 1.00 89.75 185 VAL A O 1
ATOM 1459 N N . LEU A 1 186 ? 5.179 -16.833 6.250 1.00 90.94 186 LEU A N 1
ATOM 1460 C CA . LEU A 1 186 ? 3.859 -16.815 5.616 1.00 90.94 186 LEU A CA 1
ATOM 1461 C C . LEU A 1 186 ? 2.747 -17.373 6.519 1.00 90.94 186 LEU A C 1
ATOM 1463 O O . LEU A 1 186 ? 1.577 -17.167 6.207 1.00 90.94 186 LEU A O 1
ATOM 1467 N N . GLY A 1 187 ? 3.091 -18.010 7.644 1.00 88.88 187 GLY A N 1
ATOM 1468 C CA . GLY A 1 187 ? 2.129 -18.628 8.556 1.00 88.88 187 GLY A CA 1
ATOM 1469 C C . GLY A 1 187 ? 1.455 -19.862 7.957 1.00 88.88 187 GLY A C 1
ATOM 1470 O O . GLY A 1 187 ? 0.286 -20.118 8.241 1.00 88.88 187 GLY A O 1
ATOM 1471 N N . VAL A 1 188 ? 2.161 -20.592 7.090 1.00 89.44 188 VAL A N 1
ATOM 1472 C CA . VAL A 1 188 ? 1.674 -21.837 6.487 1.00 89.44 188 VAL A CA 1
ATOM 1473 C C . VAL A 1 188 ? 2.401 -23.042 7.076 1.00 89.44 188 VAL A C 1
ATOM 1475 O O . VAL A 1 188 ? 3.526 -22.933 7.552 1.00 89.44 188 VAL A O 1
ATOM 1478 N N . ASP A 1 189 ? 1.733 -24.189 7.020 1.00 89.00 189 ASP A N 1
ATOM 1479 C CA . ASP A 1 189 ? 2.227 -25.477 7.507 1.00 89.00 189 ASP A CA 1
ATOM 1480 C C . ASP A 1 189 ? 3.576 -25.855 6.860 1.00 89.00 189 ASP A C 1
ATOM 1482 O O . ASP A 1 189 ? 3.689 -25.911 5.630 1.00 89.00 189 ASP A O 1
ATOM 1486 N N . GLU A 1 190 ? 4.598 -26.093 7.688 1.00 87.25 190 GLU A N 1
ATOM 1487 C CA . GLU A 1 190 ? 5.964 -26.385 7.240 1.00 87.25 190 GLU A CA 1
ATOM 1488 C C . GLU A 1 190 ? 6.064 -27.720 6.494 1.00 87.25 190 GLU A C 1
ATOM 1490 O O . GLU A 1 190 ? 6.852 -27.838 5.546 1.00 87.25 190 GLU A O 1
ATOM 1495 N N . ASP A 1 191 ? 5.207 -28.678 6.853 1.00 85.75 191 ASP A N 1
ATOM 1496 C CA . ASP A 1 191 ? 5.207 -30.034 6.304 1.00 85.75 191 ASP A CA 1
ATOM 1497 C C . ASP A 1 191 ? 4.565 -30.100 4.912 1.00 85.75 191 ASP A C 1
ATOM 1499 O O . ASP A 1 191 ? 4.743 -31.069 4.169 1.00 85.75 191 ASP A O 1
ATOM 1503 N N . LYS A 1 192 ? 3.833 -29.054 4.506 1.00 89.94 192 LYS A N 1
ATOM 1504 C CA . LYS A 1 192 ? 3.176 -29.009 3.196 1.00 89.94 192 LYS A CA 1
ATOM 1505 C C . LYS A 1 192 ? 4.091 -28.402 2.135 1.00 89.94 192 LYS A C 1
ATOM 1507 O O . LYS A 1 192 ? 4.723 -27.370 2.382 1.00 89.94 192 LYS A O 1
ATOM 1512 N N . PRO A 1 193 ? 4.164 -28.983 0.924 1.00 90.31 193 PRO A N 1
ATOM 1513 C CA . PRO A 1 193 ? 4.902 -28.368 -0.170 1.00 90.31 193 PRO A CA 1
ATOM 1514 C C . PRO A 1 193 ? 4.232 -27.044 -0.556 1.00 90.31 193 PRO A C 1
ATOM 1516 O O . PRO A 1 193 ? 3.029 -26.995 -0.818 1.00 90.31 193 PRO A O 1
ATOM 1519 N N . LEU A 1 194 ? 5.015 -25.966 -0.601 1.00 94.62 194 LEU A N 1
ATOM 1520 C CA . LEU A 1 194 ? 4.554 -24.637 -0.999 1.00 94.62 194 LEU A CA 1
ATOM 1521 C C . LEU A 1 194 ? 5.390 -24.156 -2.179 1.00 94.62 194 LEU A C 1
ATOM 1523 O O . LEU A 1 194 ? 6.612 -24.058 -2.089 1.00 94.62 194 LEU A O 1
ATOM 1527 N N . THR A 1 195 ? 4.725 -23.828 -3.284 1.00 96.44 195 THR A N 1
ATOM 1528 C CA . THR A 1 195 ? 5.375 -23.224 -4.450 1.00 96.44 195 THR A CA 1
ATOM 1529 C C . THR A 1 195 ? 5.219 -21.711 -4.408 1.00 96.44 195 THR A C 1
ATOM 1531 O O . THR A 1 195 ? 4.101 -21.201 -4.414 1.00 96.44 195 THR A O 1
ATOM 1534 N N . LEU A 1 196 ? 6.342 -20.998 -4.423 1.00 96.81 196 LEU A N 1
ATOM 1535 C CA . LEU A 1 196 ? 6.397 -19.543 -4.527 1.00 96.81 196 LEU A CA 1
ATOM 1536 C C . LEU A 1 196 ? 6.988 -19.120 -5.870 1.00 96.81 196 LEU A C 1
ATOM 1538 O O . LEU A 1 196 ? 7.510 -19.926 -6.644 1.00 96.81 196 LEU A O 1
ATOM 1542 N N . TYR A 1 197 ? 6.900 -17.825 -6.161 1.00 97.25 197 TYR A N 1
ATOM 1543 C CA . TYR A 1 197 ? 7.320 -17.272 -7.440 1.00 97.25 197 TYR A CA 1
ATOM 1544 C C . TYR A 1 197 ? 8.317 -16.132 -7.259 1.00 97.25 197 TYR A C 1
ATOM 1546 O O . TYR A 1 197 ? 8.189 -15.292 -6.371 1.00 97.25 197 TYR A O 1
ATOM 1554 N N . LYS A 1 198 ? 9.303 -16.074 -8.154 1.00 96.56 198 LYS A N 1
ATOM 1555 C CA . LYS A 1 198 ? 10.265 -14.971 -8.259 1.00 96.56 198 LYS A CA 1
ATOM 1556 C C . LYS A 1 198 ? 10.538 -14.625 -9.717 1.00 96.56 198 LYS A C 1
ATOM 1558 O O . LYS A 1 198 ? 10.317 -15.437 -10.610 1.00 96.56 198 LYS A O 1
ATOM 1563 N N . GLY A 1 199 ? 10.998 -13.407 -9.978 1.00 96.31 199 GLY A N 1
ATOM 1564 C CA . GLY A 1 199 ? 11.434 -13.004 -11.314 1.00 96.31 199 GLY A CA 1
ATOM 1565 C C . GLY A 1 199 ? 12.938 -13.193 -11.471 1.00 96.31 199 GLY A C 1
ATOM 1566 O O . GLY A 1 199 ? 13.691 -12.602 -10.704 1.00 96.31 199 GLY A O 1
ATOM 1567 N N . LYS A 1 200 ? 13.384 -13.955 -12.478 1.00 95.75 200 LYS A N 1
ATOM 1568 C CA . LYS A 1 200 ? 14.826 -14.172 -12.737 1.00 95.75 200 LYS A CA 1
ATOM 1569 C C . LYS A 1 200 ? 15.536 -13.004 -13.442 1.00 95.75 200 LYS A C 1
ATOM 1571 O O . LYS A 1 200 ? 16.755 -12.985 -13.509 1.00 95.75 200 LYS A O 1
ATOM 1576 N N . GLY A 1 201 ? 14.774 -12.047 -13.978 1.00 94.69 201 GLY A N 1
ATOM 1577 C CA . GLY A 1 201 ? 15.289 -10.975 -14.840 1.00 94.69 201 GLY A CA 1
ATOM 1578 C C . GLY A 1 201 ? 15.255 -11.349 -16.329 1.00 94.69 201 GLY A C 1
ATOM 1579 O O . GLY A 1 201 ? 15.463 -12.498 -16.705 1.00 94.69 201 GLY A O 1
ATOM 1580 N N . CYS A 1 202 ? 14.870 -10.400 -17.182 1.00 93.75 202 CYS A N 1
ATOM 1581 C CA . CYS A 1 202 ? 14.901 -10.534 -18.643 1.00 93.75 202 CYS A CA 1
ATOM 1582 C C . CYS A 1 202 ? 14.865 -9.148 -19.301 1.00 93.75 202 CYS A C 1
ATOM 1584 O O . CYS A 1 202 ? 14.573 -8.157 -18.624 1.00 93.75 202 CYS A O 1
ATOM 1586 N N . GLY A 1 203 ? 15.053 -9.087 -20.624 1.00 90.50 203 GLY A N 1
ATOM 1587 C CA . GLY A 1 203 ? 14.971 -7.837 -21.389 1.00 90.50 203 GLY A CA 1
ATOM 1588 C C . GLY A 1 203 ? 13.652 -7.073 -21.199 1.00 90.50 203 GLY A C 1
ATOM 1589 O O . GLY A 1 203 ? 13.669 -5.857 -21.084 1.00 90.50 203 GLY A O 1
ATOM 1590 N N . TYR A 1 204 ? 12.517 -7.766 -21.041 1.00 88.00 204 TYR A N 1
ATOM 1591 C CA . TYR A 1 204 ? 11.212 -7.115 -20.838 1.00 88.00 204 TYR A CA 1
ATOM 1592 C C . TYR A 1 204 ? 11.117 -6.310 -19.529 1.00 88.00 204 TYR A C 1
ATOM 1594 O O . TYR A 1 204 ? 10.417 -5.305 -19.468 1.00 88.00 204 TYR A O 1
ATOM 1602 N N . CYS A 1 205 ? 11.797 -6.747 -18.466 1.00 88.19 205 CYS A N 1
ATOM 1603 C CA . CYS A 1 205 ? 11.787 -6.063 -17.168 1.00 88.19 205 CYS A CA 1
ATOM 1604 C C . CYS A 1 205 ? 13.102 -5.341 -16.862 1.00 88.19 205 CYS A C 1
ATOM 1606 O O . CYS A 1 205 ? 13.362 -5.045 -15.692 1.00 88.19 205 CYS A O 1
ATOM 1608 N N . ASN A 1 206 ? 13.944 -5.111 -17.877 1.00 92.00 206 ASN A N 1
ATOM 1609 C CA . ASN A 1 206 ? 15.289 -4.549 -17.734 1.00 92.00 206 ASN A CA 1
ATOM 1610 C C . ASN A 1 206 ? 16.106 -5.276 -16.651 1.00 92.00 206 ASN A C 1
ATOM 1612 O O . ASN A 1 206 ? 16.699 -4.654 -15.777 1.00 92.00 206 ASN A O 1
ATOM 1616 N N . ASN A 1 207 ? 16.050 -6.613 -16.651 1.00 89.31 207 ASN A N 1
ATOM 1617 C CA . ASN A 1 207 ? 16.728 -7.496 -15.694 1.00 89.31 207 ASN A CA 1
ATOM 1618 C C . ASN A 1 207 ? 16.365 -7.299 -14.208 1.00 89.31 207 ASN A C 1
ATOM 1620 O O . ASN A 1 207 ? 16.988 -7.904 -13.345 1.00 89.31 207 ASN A O 1
ATOM 1624 N N . THR A 1 208 ? 15.307 -6.548 -13.881 1.00 91.94 208 THR A N 1
ATOM 1625 C CA . THR A 1 208 ? 14.908 -6.319 -12.476 1.00 91.94 208 THR A CA 1
ATOM 1626 C C . THR A 1 208 ? 14.135 -7.479 -11.846 1.00 91.94 208 THR A C 1
ATOM 1628 O O . THR A 1 208 ? 14.046 -7.567 -10.626 1.00 91.94 208 THR A O 1
ATOM 1631 N N . GLY A 1 209 ? 13.500 -8.326 -12.662 1.00 92.44 209 GLY A N 1
ATOM 1632 C CA . GLY A 1 209 ? 12.581 -9.373 -12.197 1.00 92.44 209 GLY A CA 1
ATOM 1633 C C . GLY A 1 209 ? 11.159 -8.886 -11.875 1.00 92.44 209 GLY A C 1
ATOM 1634 O O . GLY A 1 209 ? 10.290 -9.710 -11.594 1.00 92.44 209 GLY A O 1
ATOM 1635 N N . TYR A 1 210 ? 10.875 -7.584 -11.994 1.00 91.06 210 TYR A N 1
ATOM 1636 C CA . TYR A 1 210 ? 9.568 -7.000 -11.674 1.00 91.06 210 TYR A CA 1
ATOM 1637 C C . TYR A 1 210 ? 9.012 -6.155 -12.825 1.00 91.06 210 TYR A C 1
ATOM 1639 O O . TYR A 1 210 ? 9.766 -5.477 -13.517 1.00 91.06 210 TYR A O 1
ATOM 1647 N N . SER A 1 211 ? 7.692 -6.145 -13.016 1.00 86.38 211 SER A N 1
ATOM 1648 C CA . SER A 1 211 ? 7.033 -5.256 -13.984 1.00 86.38 211 SER A CA 1
ATOM 1649 C C . SER A 1 211 ? 5.677 -4.785 -13.463 1.00 86.38 211 SER A C 1
ATOM 1651 O O . SER A 1 211 ? 4.809 -5.588 -13.127 1.00 86.38 211 SER A O 1
ATOM 1653 N N . GLY A 1 212 ? 5.504 -3.465 -13.375 1.00 85.25 212 GLY A N 1
ATOM 1654 C CA . GLY A 1 212 ? 4.340 -2.839 -12.751 1.00 85.25 212 GLY A CA 1
ATOM 1655 C C . GLY A 1 212 ? 4.339 -2.906 -11.218 1.00 85.25 212 GLY A C 1
ATOM 1656 O O . GLY A 1 212 ? 5.284 -3.380 -10.575 1.00 85.25 212 GLY A O 1
ATOM 1657 N N . ARG A 1 213 ? 3.261 -2.390 -10.626 1.00 88.81 213 ARG A N 1
ATOM 1658 C CA . ARG A 1 213 ? 3.018 -2.357 -9.177 1.00 88.81 213 ARG A CA 1
ATOM 1659 C C . ARG A 1 213 ? 1.591 -2.812 -8.866 1.00 88.81 213 ARG A C 1
ATOM 1661 O O . ARG A 1 213 ? 0.763 -2.881 -9.773 1.00 88.81 213 ARG A O 1
ATOM 1668 N N . THR A 1 214 ? 1.342 -3.165 -7.613 1.00 86.62 214 THR A N 1
ATOM 1669 C CA . THR A 1 214 ? 0.011 -3.424 -7.056 1.00 86.62 214 THR A CA 1
ATOM 1670 C C . THR A 1 214 ? -0.068 -2.830 -5.653 1.00 86.62 214 THR A C 1
ATOM 1672 O O . THR A 1 214 ? 0.966 -2.673 -4.994 1.00 86.62 214 THR A O 1
ATOM 1675 N N . GLY A 1 215 ? -1.272 -2.455 -5.233 1.00 86.25 215 GLY A N 1
ATOM 1676 C CA . GLY A 1 215 ? -1.524 -1.910 -3.906 1.00 86.25 215 GLY A CA 1
ATOM 1677 C C . GLY A 1 215 ? -1.659 -3.007 -2.856 1.00 86.25 215 GLY A C 1
ATOM 1678 O O . GLY A 1 215 ? -2.173 -4.086 -3.140 1.00 86.25 215 GLY A O 1
ATOM 1679 N N . VAL A 1 216 ? -1.189 -2.707 -1.652 1.00 88.56 216 VAL A N 1
ATOM 1680 C CA . VAL A 1 216 ? -1.453 -3.447 -0.419 1.00 88.56 216 VAL A CA 1
ATOM 1681 C C . VAL A 1 216 ? -2.188 -2.489 0.501 1.00 88.56 216 VAL A C 1
ATOM 1683 O O . VAL A 1 216 ? -1.715 -1.367 0.702 1.00 88.56 216 VAL A O 1
ATOM 1686 N N . TYR A 1 217 ? -3.337 -2.911 1.016 1.00 89.50 217 TYR A N 1
ATOM 1687 C CA . TYR A 1 217 ? -4.256 -2.038 1.734 1.00 89.50 217 TYR A CA 1
ATOM 1688 C C . TYR A 1 217 ? -4.521 -2.592 3.122 1.00 89.50 217 TYR A C 1
ATOM 1690 O O . TYR A 1 217 ? -4.861 -3.753 3.261 1.00 89.50 217 TYR A O 1
ATOM 1698 N N . GLU A 1 218 ? -4.412 -1.754 4.136 1.00 88.69 218 GLU A N 1
ATOM 1699 C CA . GLU A 1 218 ? -4.855 -2.049 5.492 1.00 88.69 218 GLU A CA 1
ATOM 1700 C C . GLU A 1 218 ? -6.016 -1.109 5.788 1.00 88.69 218 GLU A C 1
ATOM 1702 O O . GLU A 1 218 ? -5.863 0.113 5.769 1.00 88.69 218 GLU A O 1
ATOM 1707 N N . VAL A 1 219 ? -7.201 -1.685 5.973 1.00 90.31 219 VAL A N 1
ATOM 1708 C CA . VAL A 1 219 ? -8.451 -0.936 6.115 1.00 90.31 219 VAL A CA 1
ATOM 1709 C C . VAL A 1 219 ? -8.955 -1.108 7.536 1.00 90.31 219 VAL A C 1
ATOM 1711 O O . VAL A 1 219 ? -9.345 -2.202 7.937 1.00 90.31 219 VAL A O 1
ATOM 1714 N N . ME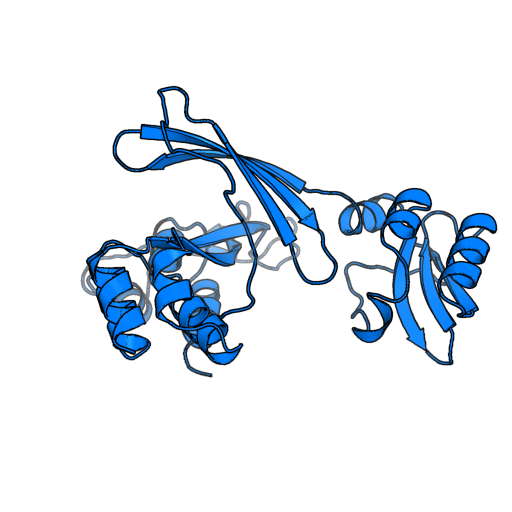T A 1 220 ? -8.947 -0.015 8.289 1.00 91.56 220 MET A N 1
ATOM 1715 C CA . MET A 1 220 ? -9.415 0.045 9.665 1.00 91.56 220 MET A CA 1
ATOM 1716 C C . MET A 1 220 ? -10.732 0.814 9.727 1.00 91.56 220 MET A C 1
ATOM 1718 O O . MET A 1 220 ? -10.757 2.036 9.580 1.00 91.56 220 MET A O 1
ATOM 1722 N N . GLU A 1 221 ? -11.835 0.117 9.972 1.00 88.69 221 GLU A N 1
ATOM 1723 C CA . GLU A 1 221 ? -13.118 0.754 10.271 1.00 88.69 221 GLU A CA 1
ATOM 1724 C C . GLU A 1 221 ? -13.162 1.199 11.739 1.00 88.69 221 GLU A C 1
ATOM 1726 O O . GLU A 1 221 ? -12.818 0.430 12.636 1.00 88.69 221 GLU A O 1
ATOM 1731 N N . VAL A 1 222 ? -13.611 2.428 12.014 1.00 85.88 222 VAL A N 1
ATOM 1732 C CA . VAL A 1 222 ? -13.700 2.944 13.389 1.00 85.88 222 VAL A CA 1
ATOM 1733 C C . VAL A 1 222 ? -15.026 2.517 14.023 1.00 85.88 222 VAL A C 1
ATOM 1735 O O . VAL A 1 222 ? -16.018 3.251 14.058 1.00 85.88 222 VAL A O 1
ATOM 1738 N N . THR A 1 223 ? -15.035 1.291 14.546 1.00 89.50 223 THR A N 1
ATOM 1739 C CA . THR A 1 223 ? -16.187 0.691 15.236 1.00 89.50 223 THR A CA 1
ATOM 1740 C C . THR A 1 223 ? -16.422 1.301 16.622 1.00 89.50 223 THR A C 1
ATOM 1742 O O . THR A 1 223 ? -15.554 1.967 17.184 1.00 89.50 223 THR A O 1
ATOM 1745 N N . ARG A 1 224 ? -17.581 1.025 17.243 1.00 88.31 224 ARG A N 1
ATOM 1746 C CA . ARG A 1 224 ? -17.899 1.494 18.610 1.00 88.31 224 ARG A CA 1
ATOM 1747 C C . ARG A 1 224 ? -16.806 1.145 19.633 1.00 88.31 224 ARG A C 1
ATOM 1749 O O . ARG A 1 224 ? -16.429 2.003 20.422 1.00 88.31 224 ARG A O 1
ATOM 1756 N N . LYS A 1 225 ? -16.262 -0.077 19.572 1.00 91.75 225 LYS A N 1
ATOM 1757 C CA . LYS A 1 225 ? -15.177 -0.529 20.462 1.00 91.75 225 LYS A CA 1
ATOM 1758 C C . LYS A 1 225 ? -13.900 0.293 20.273 1.00 91.75 225 LYS A C 1
ATOM 1760 O O . LYS A 1 225 ? -13.262 0.662 21.252 1.00 91.75 225 LYS A O 1
ATOM 1765 N N . LEU A 1 226 ? -13.545 0.616 19.027 1.00 90.69 226 LEU A N 1
ATOM 1766 C CA . LEU A 1 226 ? -12.400 1.483 18.744 1.00 90.69 226 LEU A CA 1
ATOM 1767 C C . LEU A 1 226 ? -12.644 2.912 19.227 1.00 90.69 226 LEU A C 1
ATOM 1769 O O . LEU A 1 226 ? -11.741 3.516 19.792 1.00 90.69 226 LEU A O 1
ATOM 1773 N N . LYS A 1 227 ? -13.863 3.443 19.083 1.00 88.56 227 LYS A N 1
ATOM 1774 C CA . LYS A 1 227 ? -14.199 4.781 19.598 1.00 88.56 227 LYS A CA 1
ATOM 1775 C C . LYS A 1 227 ? -14.005 4.886 21.108 1.00 88.56 227 LYS A C 1
ATOM 1777 O O . LYS A 1 227 ? -13.441 5.872 21.583 1.00 88.56 227 LYS A O 1
ATOM 1782 N N . GLU A 1 228 ? -14.446 3.868 21.842 1.00 91.62 228 GLU A N 1
ATOM 1783 C CA . GLU A 1 228 ? -14.232 3.748 23.287 1.00 91.62 228 GLU A CA 1
ATOM 1784 C C . GLU A 1 228 ? -12.733 3.675 23.604 1.00 91.62 228 GLU A C 1
ATOM 1786 O O . GLU A 1 228 ? -12.246 4.466 24.408 1.00 91.62 228 GLU A O 1
ATOM 1791 N N . ALA A 1 229 ? -11.977 2.827 22.899 1.00 91.88 229 ALA A N 1
ATOM 1792 C CA . ALA A 1 229 ? -10.533 2.694 23.092 1.00 91.88 229 ALA A CA 1
ATOM 1793 C C . ALA A 1 229 ? -9.764 4.009 22.858 1.00 91.88 229 ALA A C 1
ATOM 1795 O O . ALA A 1 229 ? -8.929 4.389 23.679 1.00 91.88 229 ALA A O 1
ATOM 1796 N N . ILE A 1 230 ? -10.085 4.739 21.784 1.00 89.12 230 ILE A N 1
ATOM 1797 C CA . ILE A 1 230 ? -9.491 6.048 21.471 1.00 89.12 230 ILE A CA 1
ATOM 1798 C C . ILE A 1 230 ? -9.810 7.053 22.583 1.00 89.12 230 ILE A C 1
ATOM 1800 O O . ILE A 1 230 ? -8.924 7.737 23.090 1.00 89.12 230 ILE A O 1
ATOM 1804 N N . THR A 1 231 ? -11.077 7.125 22.999 1.00 90.00 231 THR A N 1
ATOM 1805 C CA . THR A 1 231 ? -11.523 8.083 24.021 1.00 90.00 231 THR A CA 1
ATOM 1806 C C . THR A 1 231 ? -10.884 7.783 25.380 1.00 90.00 231 THR A C 1
ATOM 1808 O O . THR A 1 231 ? -10.483 8.705 26.083 1.00 90.00 231 THR A O 1
ATOM 1811 N N . SER A 1 232 ? -10.697 6.505 25.717 1.00 90.62 232 SER A N 1
ATOM 1812 C CA . SER A 1 232 ? -10.022 6.049 26.938 1.00 90.62 232 SER A CA 1
ATOM 1813 C C . SER A 1 232 ? -8.489 6.046 26.861 1.00 90.62 232 SER A C 1
ATOM 1815 O O . SER A 1 232 ? -7.857 5.533 27.779 1.00 90.62 232 SER A O 1
ATOM 1817 N N . HIS A 1 233 ? -7.889 6.608 25.802 1.00 85.56 233 HIS A N 1
ATOM 1818 C CA . HIS A 1 233 ? -6.432 6.752 25.645 1.00 85.56 233 HIS A CA 1
ATOM 1819 C C . HIS A 1 233 ? -5.689 5.410 25.732 1.00 85.56 233 HIS A C 1
ATOM 1821 O O . HIS A 1 233 ? -4.620 5.300 26.334 1.00 85.56 233 HIS A O 1
ATOM 1827 N N . LYS A 1 234 ? -6.283 4.372 25.137 1.00 89.38 234 LYS A N 1
ATOM 1828 C CA . LYS A 1 234 ? -5.659 3.056 25.004 1.00 89.38 234 LYS A CA 1
ATOM 1829 C C . LYS A 1 234 ? -4.373 3.137 24.183 1.00 89.38 234 LYS A C 1
ATOM 1831 O O . LYS A 1 234 ? -4.216 4.030 23.347 1.00 89.38 234 LYS A O 1
ATOM 1836 N N . THR A 1 235 ? -3.453 2.207 24.424 1.00 90.38 235 THR A N 1
ATOM 1837 C CA . THR A 1 235 ? -2.178 2.184 23.701 1.00 90.38 235 THR A CA 1
ATOM 1838 C C . THR A 1 235 ? -2.394 1.848 22.225 1.00 90.38 235 THR A C 1
ATOM 1840 O O . THR A 1 235 ? -3.417 1.284 21.830 1.00 90.38 235 THR A O 1
ATOM 1843 N N . MET A 1 236 ? -1.410 2.180 21.387 1.00 87.25 236 MET A N 1
ATOM 1844 C CA . MET A 1 236 ? -1.447 1.848 19.960 1.00 87.25 236 MET A CA 1
ATOM 1845 C C . MET A 1 236 ? -1.640 0.342 19.726 1.00 87.25 236 MET A C 1
ATOM 1847 O O . MET A 1 236 ? -2.391 -0.041 18.831 1.00 87.25 236 MET A O 1
ATOM 1851 N N . ASP A 1 237 ? -0.989 -0.500 20.531 1.00 89.44 237 ASP A N 1
ATOM 1852 C CA . ASP A 1 237 ? -1.078 -1.955 20.397 1.00 89.44 237 ASP A CA 1
ATOM 1853 C C . ASP A 1 237 ? -2.478 -2.462 20.749 1.00 89.44 237 ASP A C 1
ATOM 1855 O O . ASP A 1 237 ? -3.058 -3.223 19.981 1.00 89.44 237 ASP A O 1
ATOM 1859 N N . GLU A 1 238 ? -3.089 -1.940 21.818 1.00 92.12 238 GLU A N 1
ATOM 1860 C CA . GLU A 1 238 ? -4.478 -2.266 22.163 1.00 92.12 238 GLU A CA 1
ATOM 1861 C C . GLU A 1 238 ? -5.455 -1.837 21.054 1.00 92.12 238 GLU A C 1
ATOM 1863 O O . GLU A 1 238 ? -6.366 -2.584 20.696 1.00 92.12 238 GLU A O 1
ATOM 1868 N N . ILE A 1 239 ? -5.268 -0.644 20.473 1.00 91.62 239 ILE A N 1
ATOM 1869 C CA . ILE A 1 239 ? -6.078 -0.165 19.341 1.00 91.62 239 ILE A CA 1
ATOM 1870 C C . ILE A 1 239 ? -5.910 -1.096 18.134 1.00 91.62 239 ILE A C 1
ATOM 1872 O O . ILE A 1 239 ? -6.900 -1.45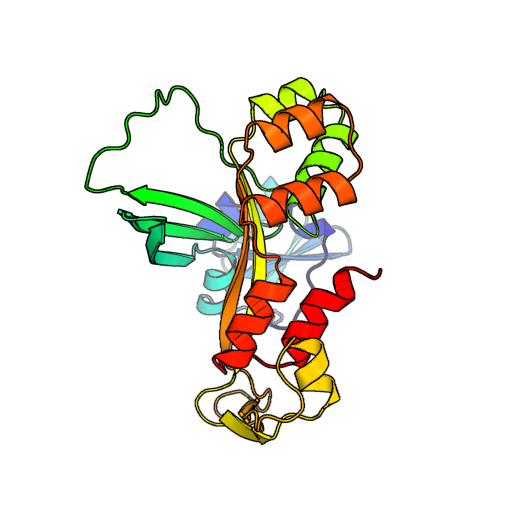8 17.493 1.00 91.62 239 ILE A O 1
ATOM 1876 N N . ARG A 1 240 ? -4.675 -1.508 17.830 1.00 91.94 240 ARG A N 1
ATOM 1877 C CA . ARG A 1 240 ? -4.376 -2.423 16.724 1.00 91.94 240 ARG A CA 1
ATOM 1878 C C . ARG A 1 240 ? -5.045 -3.779 16.933 1.00 91.94 240 ARG A C 1
ATOM 1880 O O . ARG A 1 240 ? -5.697 -4.262 16.011 1.00 91.94 240 ARG A O 1
ATOM 1887 N N . ASP A 1 241 ? -4.947 -4.354 18.125 1.00 92.50 241 ASP A N 1
ATOM 1888 C CA . ASP A 1 241 ? -5.548 -5.650 18.445 1.00 92.50 241 ASP A CA 1
ATOM 1889 C C . ASP A 1 241 ? -7.072 -5.610 18.307 1.00 92.50 241 ASP A C 1
ATOM 1891 O O . ASP A 1 241 ? -7.670 -6.487 17.679 1.00 92.50 241 ASP A O 1
ATOM 1895 N N . ILE A 1 242 ? -7.710 -4.548 18.811 1.00 93.12 242 ILE A N 1
ATOM 1896 C CA . ILE A 1 242 ? -9.153 -4.340 18.647 1.00 93.12 242 ILE A CA 1
ATOM 1897 C C . ILE A 1 242 ? -9.505 -4.200 17.161 1.00 93.12 242 ILE A C 1
ATOM 1899 O O . ILE A 1 242 ? -10.514 -4.750 16.716 1.00 93.12 242 ILE A O 1
ATOM 1903 N N . ALA A 1 243 ? -8.707 -3.480 16.373 1.00 91.69 243 ALA A N 1
ATOM 1904 C CA . ALA A 1 243 ? -8.949 -3.330 14.942 1.00 91.69 243 ALA A CA 1
ATOM 1905 C C . ALA A 1 243 ? -8.848 -4.672 14.198 1.00 91.69 243 ALA A C 1
ATOM 1907 O O . ALA A 1 243 ? -9.743 -4.998 13.415 1.00 91.69 243 ALA A O 1
ATOM 1908 N N . VAL A 1 244 ? -7.824 -5.484 14.486 1.00 92.12 244 VAL A N 1
ATOM 1909 C CA . VAL A 1 244 ? -7.657 -6.825 13.897 1.00 92.12 244 VAL A CA 1
ATOM 1910 C C . VAL A 1 244 ? -8.821 -7.741 14.275 1.00 92.12 244 VAL A C 1
ATOM 1912 O O . VAL A 1 244 ? -9.396 -8.399 13.409 1.00 92.12 244 VAL A O 1
ATOM 1915 N N . GLN A 1 245 ? -9.253 -7.724 15.539 1.00 90.50 245 GLN A N 1
ATOM 1916 C CA . GLN A 1 245 ? -10.428 -8.479 15.992 1.00 90.50 245 GLN A CA 1
ATOM 1917 C C . GLN A 1 245 ? -11.725 -8.067 15.280 1.00 90.50 245 GLN A C 1
ATOM 1919 O O . GLN A 1 245 ? -12.628 -8.887 15.131 1.00 90.50 245 GLN A O 1
ATOM 1924 N N . ASN A 1 246 ? -11.829 -6.812 14.833 1.00 87.31 246 ASN A N 1
ATOM 1925 C CA . ASN A 1 246 ? -12.965 -6.315 14.052 1.00 87.31 246 ASN A CA 1
ATOM 1926 C C . ASN A 1 246 ? -12.800 -6.532 12.533 1.00 87.31 246 ASN A C 1
ATOM 1928 O O . ASN A 1 246 ? -13.588 -5.997 11.759 1.00 87.31 246 ASN A O 1
ATOM 1932 N N . GLY A 1 247 ? -11.810 -7.318 12.096 1.00 87.19 247 GLY A N 1
ATOM 1933 C CA . GLY A 1 247 ? -11.640 -7.717 10.697 1.00 87.19 247 GLY A CA 1
ATOM 1934 C C . GLY A 1 247 ? -10.597 -6.922 9.911 1.00 87.19 247 GLY A C 1
ATOM 1935 O O . GLY A 1 247 ? -10.449 -7.152 8.710 1.00 87.19 247 GLY A O 1
ATOM 1936 N N . MET A 1 248 ? -9.840 -6.022 10.550 1.00 92.12 248 MET A N 1
ATOM 1937 C CA . MET A 1 248 ? -8.698 -5.376 9.899 1.00 92.12 248 MET A CA 1
ATOM 1938 C C . MET A 1 248 ? -7.609 -6.417 9.597 1.00 92.12 248 MET A C 1
ATOM 1940 O O . MET A 1 248 ? -7.080 -7.058 10.501 1.00 92.12 248 MET A O 1
ATOM 1944 N N . SER A 1 249 ? -7.229 -6.550 8.327 1.00 92.44 249 SER A N 1
ATOM 1945 C CA . SER A 1 249 ? -6.012 -7.270 7.930 1.00 92.44 249 SER A CA 1
ATOM 1946 C C . SER A 1 249 ? -4.851 -6.285 7.844 1.00 92.44 249 SER A C 1
ATOM 1948 O O . SER A 1 249 ? -5.008 -5.209 7.265 1.00 92.44 249 SER A O 1
ATOM 1950 N N . SER A 1 250 ? -3.696 -6.631 8.419 1.00 92.56 250 SER A N 1
ATOM 1951 C CA . SER A 1 250 ? -2.544 -5.728 8.390 1.00 92.56 250 SER A CA 1
ATOM 1952 C C . SER A 1 250 ? -1.917 -5.643 6.997 1.00 92.56 250 SER A C 1
ATOM 1954 O O . SER A 1 250 ? -2.063 -6.554 6.178 1.00 92.56 250 SER A O 1
ATOM 1956 N N . LEU A 1 251 ? -1.124 -4.595 6.740 1.00 90.88 251 LEU A N 1
ATOM 1957 C CA . LEU A 1 251 ? -0.333 -4.489 5.502 1.00 90.88 251 LEU A CA 1
ATOM 1958 C C . LEU A 1 251 ? 0.562 -5.719 5.274 1.00 90.88 251 LEU A C 1
ATOM 1960 O O . LEU A 1 251 ? 0.788 -6.128 4.136 1.00 90.88 251 LEU A O 1
ATOM 1964 N N . GLY A 1 252 ? 1.090 -6.301 6.353 1.00 92.25 252 GLY A N 1
ATOM 1965 C CA . GLY A 1 252 ? 1.886 -7.522 6.282 1.00 92.25 252 GLY A CA 1
ATOM 1966 C C . GLY A 1 252 ? 1.045 -8.703 5.811 1.00 92.25 252 GLY A C 1
ATOM 1967 O O . GLY A 1 252 ? 1.432 -9.382 4.864 1.00 92.25 252 GLY A O 1
ATOM 1968 N N . ASP A 1 253 ? -0.121 -8.909 6.419 1.00 92.38 253 ASP A N 1
ATOM 1969 C CA . ASP A 1 253 ? -0.998 -10.048 6.123 1.00 92.38 253 ASP A CA 1
ATOM 1970 C C . ASP A 1 253 ? -1.580 -9.975 4.710 1.00 92.38 253 ASP A C 1
ATOM 1972 O O . ASP A 1 253 ? -1.584 -10.970 3.986 1.00 92.38 253 ASP A O 1
ATOM 1976 N N . GLU A 1 254 ? -1.984 -8.787 4.262 1.00 94.00 254 GLU A N 1
ATOM 1977 C CA . GLU A 1 254 ? -2.424 -8.576 2.880 1.00 94.00 254 GLU A CA 1
ATOM 1978 C C . GLU A 1 254 ? -1.290 -8.795 1.876 1.00 94.00 254 GLU A C 1
ATOM 1980 O O . GLU A 1 254 ? -1.479 -9.406 0.822 1.00 94.00 254 GLU A O 1
ATOM 1985 N N . CYS A 1 255 ? -0.064 -8.385 2.211 1.00 94.62 255 CYS A N 1
ATOM 1986 C CA . CYS A 1 255 ? 1.075 -8.680 1.352 1.00 94.62 255 CYS A CA 1
ATOM 1987 C C . CYS A 1 255 ? 1.409 -10.182 1.324 1.00 94.62 255 CYS A C 1
ATOM 1989 O O . CYS A 1 255 ? 1.819 -10.673 0.272 1.00 94.62 255 CYS A O 1
ATOM 1991 N N . LYS A 1 256 ? 1.225 -10.926 2.427 1.00 95.25 256 LYS A N 1
ATOM 1992 C CA . LYS A 1 256 ? 1.398 -12.392 2.445 1.00 95.25 256 LYS A CA 1
ATOM 1993 C C . LYS A 1 256 ? 0.445 -13.065 1.460 1.00 95.25 256 LYS A C 1
ATOM 1995 O O . LYS A 1 256 ? 0.898 -13.899 0.680 1.00 95.25 256 LYS A O 1
ATOM 2000 N N . LYS A 1 257 ? -0.828 -12.650 1.420 1.00 94.62 257 LYS A N 1
ATOM 2001 C CA . LYS A 1 257 ? -1.812 -13.146 0.436 1.00 94.62 257 LYS A CA 1
ATOM 2002 C C . LYS A 1 257 ? -1.311 -12.947 -0.999 1.00 94.62 257 LYS A C 1
ATOM 2004 O O . LYS A 1 257 ? -1.242 -13.900 -1.765 1.00 94.62 257 LYS A O 1
ATOM 2009 N N . LEU A 1 258 ? -0.811 -11.753 -1.326 1.00 95.38 258 LEU A N 1
ATOM 2010 C CA . LEU A 1 258 ? -0.248 -11.466 -2.655 1.00 95.38 258 LEU A CA 1
ATOM 2011 C C . LEU A 1 258 ? 1.010 -12.281 -2.998 1.00 95.38 258 LEU A C 1
ATOM 2013 O O . LEU A 1 258 ? 1.298 -12.502 -4.180 1.00 95.38 258 LEU A O 1
ATOM 2017 N N . VAL A 1 259 ? 1.798 -12.686 -2.000 1.00 96.31 259 VAL A N 1
ATOM 2018 C CA . VAL A 1 259 ? 2.941 -13.587 -2.207 1.00 96.31 259 VAL A CA 1
ATOM 2019 C C . VAL A 1 259 ? 2.461 -15.010 -2.482 1.00 96.31 259 VAL A C 1
ATOM 2021 O O . VAL A 1 259 ? 2.952 -15.630 -3.425 1.00 96.31 259 VAL A O 1
ATOM 2024 N N . LEU A 1 260 ? 1.481 -15.499 -1.716 1.00 95.12 260 LEU A N 1
ATOM 2025 C CA . LEU A 1 260 ? 0.862 -16.814 -1.915 1.00 95.12 260 LEU A CA 1
ATOM 2026 C C . LEU A 1 260 ? 0.188 -16.921 -3.293 1.00 95.12 260 LEU A C 1
ATOM 2028 O O . LEU A 1 260 ? 0.360 -17.920 -3.987 1.00 95.12 260 LEU A O 1
ATOM 2032 N N . ASP A 1 261 ? -0.455 -15.846 -3.752 1.00 94.69 261 ASP A N 1
ATOM 2033 C CA . ASP A 1 261 ? -1.037 -15.746 -5.099 1.00 94.69 261 ASP A CA 1
ATOM 2034 C C . ASP A 1 261 ? 0.030 -15.620 -6.208 1.00 94.69 261 ASP A C 1
ATOM 2036 O O . ASP A 1 261 ? -0.262 -15.647 -7.408 1.00 94.69 261 ASP A O 1
ATOM 2040 N N . GLY A 1 262 ? 1.303 -15.455 -5.834 1.00 94.56 262 GLY A N 1
ATOM 2041 C CA . GLY A 1 262 ? 2.418 -15.310 -6.762 1.00 94.56 262 GLY A CA 1
ATOM 2042 C C . GLY A 1 262 ? 2.392 -14.007 -7.562 1.00 94.56 262 GLY A C 1
ATOM 2043 O O . GLY A 1 262 ? 2.924 -13.972 -8.679 1.00 94.56 262 GLY A O 1
ATOM 2044 N N . VAL A 1 263 ? 1.777 -12.956 -7.009 1.00 95.31 263 VAL A N 1
ATOM 2045 C CA . VAL A 1 263 ? 1.733 -11.598 -7.571 1.00 95.31 263 VAL A CA 1
ATOM 2046 C C . VAL A 1 263 ? 3.016 -10.833 -7.239 1.00 95.31 263 VAL A C 1
ATOM 2048 O O . VAL A 1 263 ? 3.550 -10.114 -8.090 1.00 95.31 263 VAL A O 1
ATOM 2051 N N . THR A 1 264 ? 3.536 -10.991 -6.019 1.00 96.31 264 THR A N 1
ATOM 2052 C CA . THR A 1 264 ? 4.788 -10.372 -5.548 1.00 96.31 264 THR A CA 1
ATOM 2053 C C . THR A 1 264 ? 5.703 -11.395 -4.861 1.00 96.31 264 THR A C 1
ATOM 2055 O O . THR A 1 264 ? 5.414 -12.585 -4.874 1.00 96.31 264 THR A O 1
ATOM 2058 N N . THR A 1 265 ? 6.846 -10.957 -4.329 1.00 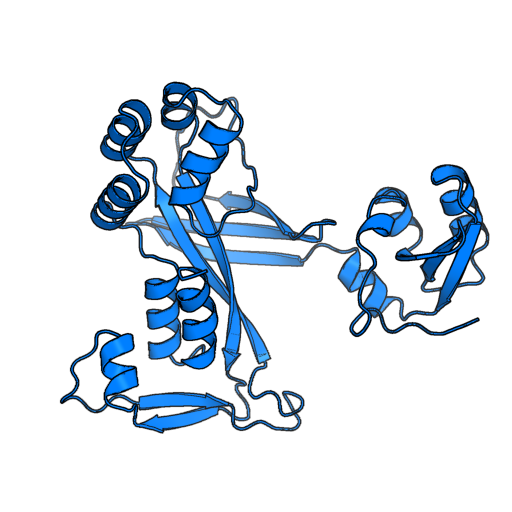96.00 265 THR A N 1
ATOM 2059 C CA . THR A 1 265 ? 7.900 -11.830 -3.778 1.00 96.00 265 THR A CA 1
ATOM 2060 C C . THR A 1 265 ? 8.081 -11.658 -2.271 1.00 96.00 265 THR A C 1
ATOM 2062 O O . THR A 1 265 ? 7.770 -10.599 -1.719 1.00 96.00 265 THR A O 1
ATOM 2065 N N . MET A 1 266 ? 8.709 -12.648 -1.623 1.00 94.31 266 MET A N 1
ATOM 2066 C CA . MET A 1 266 ? 9.137 -12.564 -0.217 1.00 94.31 266 MET A CA 1
ATOM 2067 C C . MET A 1 266 ? 10.001 -11.326 0.067 1.00 94.31 266 MET A C 1
ATOM 2069 O O . MET A 1 266 ? 9.815 -10.657 1.078 1.00 94.31 266 MET A O 1
ATOM 2073 N N . ASN A 1 267 ? 10.870 -10.929 -0.871 1.00 91.81 267 ASN A N 1
ATOM 2074 C CA . ASN A 1 267 ? 11.683 -9.714 -0.732 1.00 91.81 267 ASN A CA 1
ATOM 2075 C C . ASN A 1 267 ? 10.829 -8.439 -0.614 1.00 91.81 267 ASN A C 1
ATOM 2077 O O . ASN A 1 267 ? 11.232 -7.478 0.043 1.00 91.81 267 ASN A O 1
ATOM 2081 N N . LYS A 1 268 ? 9.664 -8.391 -1.275 1.00 90.94 268 LYS A N 1
ATOM 2082 C CA . LYS A 1 268 ? 8.753 -7.241 -1.183 1.00 90.94 268 LYS A CA 1
ATOM 2083 C C . LYS A 1 268 ? 7.919 -7.271 0.086 1.00 90.94 268 LYS A C 1
ATOM 2085 O O . LYS A 1 268 ? 7.748 -6.210 0.681 1.00 90.94 268 LYS A O 1
ATOM 2090 N N . LEU A 1 269 ? 7.517 -8.457 0.538 1.00 92.56 269 LEU A N 1
ATOM 2091 C CA . LEU A 1 269 ? 6.923 -8.636 1.861 1.00 92.56 269 LEU A CA 1
ATOM 2092 C C . LEU A 1 269 ? 7.866 -8.134 2.964 1.00 92.56 269 LEU A C 1
ATOM 2094 O O . LEU A 1 269 ? 7.457 -7.304 3.768 1.00 92.56 269 LEU A O 1
ATOM 2098 N N . ALA A 1 270 ? 9.142 -8.530 2.927 1.00 88.56 270 ALA A N 1
ATOM 2099 C CA . ALA A 1 270 ? 10.153 -8.086 3.887 1.00 88.56 270 ALA A CA 1
ATOM 2100 C C . ALA A 1 270 ? 10.295 -6.554 3.927 1.00 88.56 270 ALA A C 1
ATOM 2102 O O . ALA A 1 270 ? 10.385 -5.959 4.994 1.00 88.56 270 ALA A O 1
ATOM 2103 N N . THR A 1 271 ? 10.231 -5.885 2.769 1.00 85.62 271 THR A N 1
ATOM 2104 C CA . THR A 1 271 ? 10.270 -4.410 2.718 1.00 85.62 271 THR A CA 1
ATOM 2105 C C . THR A 1 271 ? 9.075 -3.781 3.446 1.00 85.62 271 THR A C 1
ATOM 2107 O O . THR A 1 271 ? 9.190 -2.682 3.978 1.00 85.62 271 THR A O 1
ATOM 2110 N N . ILE A 1 272 ? 7.919 -4.453 3.478 1.00 83.62 272 ILE A N 1
ATOM 2111 C CA . ILE A 1 272 ? 6.740 -3.965 4.199 1.00 83.62 272 ILE A CA 1
ATOM 2112 C C . ILE A 1 272 ? 6.860 -4.223 5.700 1.00 83.62 272 ILE A C 1
ATOM 2114 O O . ILE A 1 272 ? 6.558 -3.320 6.481 1.00 83.62 272 ILE A O 1
ATOM 2118 N N . THR A 1 273 ? 7.292 -5.420 6.094 1.00 78.00 273 THR A N 1
ATOM 2119 C CA . THR A 1 273 ? 7.314 -5.856 7.495 1.00 78.00 273 THR A CA 1
ATOM 2120 C C . THR A 1 273 ? 8.477 -5.269 8.292 1.00 78.00 273 THR A C 1
ATOM 2122 O O . THR A 1 273 ? 8.263 -4.881 9.433 1.00 78.00 273 THR A O 1
ATOM 2125 N N . ILE A 1 274 ? 9.667 -5.115 7.698 1.00 61.34 274 ILE A N 1
ATOM 2126 C CA . ILE A 1 274 ? 10.863 -4.564 8.373 1.00 61.34 274 ILE A CA 1
ATOM 2127 C C . ILE A 1 274 ? 10.673 -3.087 8.759 1.00 61.34 274 ILE A C 1
ATOM 2129 O O . ILE A 1 274 ? 11.236 -2.617 9.739 1.00 61.34 274 ILE A O 1
ATOM 2133 N N . LEU A 1 275 ? 9.801 -2.355 8.059 1.00 49.38 275 LEU A N 1
ATOM 2134 C CA . LEU A 1 275 ? 9.430 -0.982 8.428 1.00 49.38 275 LEU A CA 1
ATOM 2135 C C . LEU A 1 275 ? 8.626 -0.880 9.745 1.00 49.38 275 LEU A C 1
ATOM 2137 O O . LEU A 1 275 ? 8.237 0.225 10.106 1.00 49.38 275 LEU A O 1
ATOM 2141 N N . LYS A 1 276 ? 8.335 -1.994 10.434 1.00 41.84 276 LYS A N 1
ATOM 2142 C CA . LYS A 1 276 ? 7.790 -1.994 11.803 1.00 41.84 276 LYS A CA 1
ATOM 2143 C C . LYS A 1 276 ? 8.871 -2.057 12.896 1.00 41.84 276 LYS A C 1
ATOM 2145 O O . LYS A 1 276 ? 8.530 -1.846 14.051 1.00 41.84 276 LYS A O 1
ATOM 2150 N N . GLU A 1 277 ? 10.131 -2.337 12.554 1.00 30.59 277 GLU A N 1
ATOM 2151 C CA . GLU A 1 277 ? 11.232 -2.535 13.520 1.00 30.59 277 GLU A CA 1
ATOM 2152 C C . GLU A 1 277 ? 12.256 -1.380 13.548 1.00 30.59 277 GLU A C 1
ATOM 2154 O O . GLU A 1 277 ? 13.315 -1.515 14.161 1.00 30.59 277 GLU A O 1
ATOM 2159 N N . ILE A 1 278 ? 11.955 -0.244 12.902 1.00 29.02 278 ILE A N 1
ATOM 2160 C CA . ILE A 1 278 ? 12.769 0.987 12.936 1.00 29.02 278 ILE A CA 1
ATOM 2161 C C . ILE A 1 278 ? 11.916 2.154 13.423 1.00 29.02 278 ILE A C 1
ATOM 2163 O O . ILE A 1 278 ? 10.797 2.313 12.882 1.00 29.02 278 ILE A O 1
#

Secondary structure (DSSP, 8-state):
-EE--TTT----TTTTTTS-HHHHHHHTEEEEEEETTEEEEEES-TT-HHHHHHHHHHHSSEEEEEE--HHHHHHHHS-EEEEEEEEETTEEEEEEEEEEEETTEEEEEEEEEESS------S---------SSHHHHHHHHHHTT--HHHHHHH-SEEEEEEEEEEEPTTSEEEEEPPHHHHHHHT--TTS--EEEEE---GGGTTSSEEEEEEEEEEEE--HHHHHHHHTT--HHHHHHHHHHTTPPPHHHHHHHHHHTTSS-HHHHHHHHGGG--

InterPro domains:
  IPR001482 Type II/IV secretion system domain [PF00437] (79-120)
  IPR001482 Type II/IV secretion system domain [PF00437] (124-269)
  IPR007831 Type II secretion system protein GspE, N-terminal [PF05157] (4-78)
  IPR027417 P-loop containing nucleoside triphosphate hydrolase [G3DSA:3.40.50.300] (120-275)
  IPR027417 P-loop containing nucleoside triphosphate hydrolase [SSF52540] (123-268)
  IPR037257 Type II secretion system protein GspE, N-terminal superfamily [G3DSA:3.30.300.160] (1-80)
  IPR037257 Type II secretion system protein GspE, N-terminal superfamily [SSF160246] (2-78)

Organism: NCBI:txid2652291

Sequence (278 aa):
MEEVDLNSIKFDRKVIGLVPQNLCDKYEVVPFAFENNSIKLAMADPLNIYAIDDVAISTGFEIVPFISKASVIKKFINPQDGRIITRVGDNEVDMRVSILPVVFGEKVVIRILDKKNYKVGKEHLVFSTLHTNDAPSSIVRLVDMGIQPYLVSTSIAGIIAQRLVRKICPKCRQAYEATSYEKQVLGVDEDKPLTLYKGKGCGYCNNTGYSGRTGVYEVMEVTRKLKEAITSHKTMDEIRDIAVQNGMSSLGDECKKLVLDGVTTMNKLATITILKEI